Protein AF-A0A1A8JM51-F1 (afdb_monomer_lite)

Secondary structure (DSSP, 8-state):
----SS-EEEEEEETTTTEEEEEETTSEEEEEETTT--EEEEEE--SS-EEEEEE-TTSSEEEEEETTS-EEEEE--HHHHHHHHHHHHHHHHHHHHHHHHHHHTT-HHHHHHHHHHTT-HHHHHHHHHHHHTSTTHHHHHHHHHTTS-HHHHHHHHHHHHHHHHSTTTHHHHHHHHHHHHHHS-HHHHTT-SSHHHHHHHHHHHHHHHHHHHHHHHHHHHHHHHHHHHHHHHHHTTS---------------------------------------------------------------

Organism: Nothobranchius kuhntae (NCBI:txid321403)

Structure (mmCIF, N/CA/C/O backbone):
data_AF-A0A1A8JM51-F1
#
_entry.id   AF-A0A1A8JM51-F1
#
loop_
_atom_site.group_PDB
_atom_site.id
_atom_site.type_symbol
_atom_site.label_atom_id
_atom_site.label_alt_id
_atom_site.label_comp_id
_atom_site.label_asym_id
_atom_site.label_entity_id
_atom_site.label_seq_id
_atom_site.pdbx_PDB_ins_code
_atom_site.Cartn_x
_atom_site.Cartn_y
_atom_site.Cartn_z
_atom_site.occupancy
_atom_site.B_iso_or_equiv
_atom_site.auth_seq_id
_atom_site.auth_comp_id
_atom_site.auth_asym_id
_atom_site.auth_atom_id
_atom_site.pdbx_PDB_model_num
ATOM 1 N N . PHE A 1 1 ? 29.327 15.953 -19.245 1.00 68.31 1 PHE A N 1
ATOM 2 C CA . PHE A 1 1 ? 28.933 14.536 -19.185 1.00 68.31 1 PHE A CA 1
ATOM 3 C C . PHE A 1 1 ? 30.121 13.741 -18.687 1.00 68.31 1 PHE A C 1
ATOM 5 O O . PHE A 1 1 ? 31.117 13.659 -19.393 1.00 68.31 1 PHE A O 1
ATOM 12 N N . GLU A 1 2 ? 30.037 13.226 -17.467 1.00 77.19 2 GLU A N 1
ATOM 13 C CA . GLU A 1 2 ? 31.025 12.317 -16.882 1.00 77.19 2 GLU A CA 1
ATOM 14 C C . GLU A 1 2 ? 30.282 11.050 -16.461 1.00 77.19 2 GLU A C 1
ATOM 16 O O . GLU A 1 2 ? 29.131 11.131 -16.031 1.00 77.19 2 GLU A O 1
ATOM 21 N N . GLY A 1 3 ? 30.898 9.883 -16.649 1.00 80.38 3 GLY A N 1
ATOM 22 C CA . GLY A 1 3 ? 30.291 8.607 -16.267 1.00 80.38 3 GLY A CA 1
ATOM 23 C C . GLY A 1 3 ? 30.521 7.448 -17.231 1.00 80.38 3 GLY A C 1
ATOM 24 O O . GLY A 1 3 ? 30.003 6.374 -16.964 1.00 80.38 3 GLY A O 1
ATOM 25 N N . HIS A 1 4 ? 31.231 7.619 -18.348 1.00 83.38 4 HIS A N 1
ATOM 26 C CA . HIS A 1 4 ? 31.771 6.465 -19.085 1.00 83.38 4 HIS A CA 1
ATOM 27 C C . HIS A 1 4 ? 33.080 6.028 -18.428 1.00 83.38 4 HIS A C 1
ATOM 29 O O . HIS A 1 4 ? 33.898 6.891 -18.109 1.00 83.38 4 HIS A O 1
ATOM 35 N N . ASP A 1 5 ? 33.258 4.723 -18.227 1.00 83.81 5 ASP 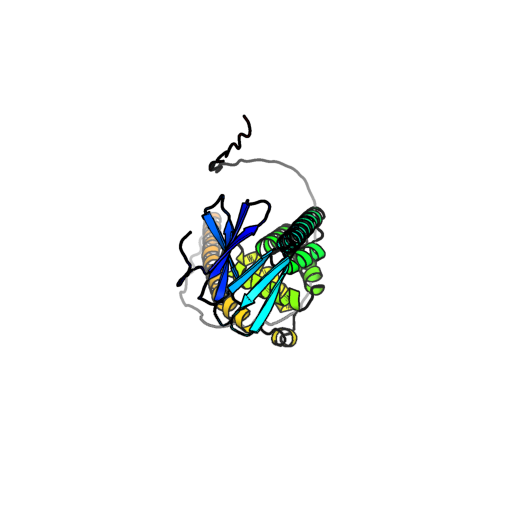A N 1
ATOM 36 C CA . ASP A 1 5 ? 34.440 4.169 -17.554 1.00 83.81 5 ASP A CA 1
ATOM 37 C C . ASP A 1 5 ? 35.620 4.018 -18.529 1.00 83.81 5 ASP A C 1
ATOM 39 O O . ASP A 1 5 ? 36.785 4.069 -18.129 1.00 83.81 5 ASP A O 1
ATOM 43 N N . ALA A 1 6 ? 35.336 3.932 -19.828 1.00 86.25 6 ALA A N 1
ATOM 44 C CA . ALA A 1 6 ? 36.320 3.939 -20.894 1.00 86.25 6 ALA A CA 1
ATOM 45 C C . ALA A 1 6 ? 35.924 4.854 -22.066 1.00 86.25 6 ALA A C 1
ATOM 47 O O . ALA A 1 6 ? 35.160 5.813 -21.950 1.00 86.25 6 ALA A O 1
ATOM 48 N N . SER A 1 7 ? 36.551 4.616 -23.220 1.00 89.06 7 SER A N 1
ATOM 49 C CA . SER A 1 7 ? 36.495 5.518 -24.367 1.00 89.06 7 SER A CA 1
ATOM 50 C C . SER A 1 7 ? 35.116 5.515 -25.015 1.00 89.06 7 SER A C 1
ATOM 52 O O . SER A 1 7 ? 34.588 4.468 -25.386 1.00 89.06 7 SER A O 1
ATOM 54 N N . VAL A 1 8 ? 34.562 6.706 -25.226 1.00 89.56 8 VAL A N 1
ATOM 55 C CA . VAL A 1 8 ? 33.352 6.883 -26.031 1.00 89.56 8 VAL A CA 1
ATOM 56 C C . VAL A 1 8 ? 33.729 6.749 -27.502 1.00 89.56 8 VAL A C 1
ATOM 58 O O . VAL A 1 8 ? 34.566 7.495 -28.007 1.00 89.56 8 VAL A O 1
ATOM 61 N N . LEU A 1 9 ? 33.126 5.781 -28.188 1.00 88.62 9 LEU A N 1
ATOM 62 C CA . LEU A 1 9 ? 33.446 5.451 -29.577 1.00 88.62 9 LEU A CA 1
ATOM 63 C C . LEU A 1 9 ? 32.561 6.219 -30.560 1.00 88.62 9 LEU A C 1
ATOM 65 O O . LEU A 1 9 ? 33.023 6.614 -31.632 1.00 88.62 9 LEU A O 1
ATOM 69 N N . LYS A 1 10 ? 31.287 6.438 -30.212 1.00 88.56 10 LYS A N 1
ATOM 70 C CA . LYS A 1 10 ? 30.328 7.104 -31.097 1.00 88.56 10 LYS A CA 1
ATOM 71 C C . LYS A 1 10 ? 29.273 7.884 -30.322 1.00 88.56 10 LYS A C 1
ATOM 73 O O . LYS A 1 10 ? 28.891 7.515 -29.214 1.00 88.56 10 LYS A O 1
ATOM 78 N N . VAL A 1 11 ? 28.796 8.968 -30.931 1.00 89.75 11 VAL A N 1
ATOM 79 C CA . VAL A 1 11 ? 27.754 9.845 -30.382 1.00 89.75 11 VAL A CA 1
ATOM 80 C C . VAL A 1 11 ? 26.756 10.191 -31.480 1.00 89.75 11 VAL A C 1
ATOM 82 O O . VAL A 1 11 ? 27.159 10.462 -32.612 1.00 89.75 11 VAL A O 1
ATOM 85 N N . ILE A 1 12 ? 25.466 10.182 -31.152 1.00 89.75 12 ILE A N 1
ATOM 86 C CA . ILE A 1 12 ? 24.374 10.597 -32.039 1.00 89.75 12 ILE A CA 1
ATOM 87 C C . ILE A 1 12 ? 23.416 11.519 -31.290 1.00 89.75 12 ILE A C 1
ATOM 89 O O . ILE A 1 12 ? 23.160 11.343 -30.100 1.00 89.75 12 ILE A O 1
ATOM 93 N N . PHE A 1 13 ? 22.888 12.505 -32.010 1.00 86.25 13 PHE A N 1
ATOM 94 C CA . PHE A 1 13 ? 21.819 13.375 -31.536 1.00 86.25 13 PHE A CA 1
ATOM 95 C C . PHE A 1 13 ? 20.460 12.737 -31.813 1.00 86.25 13 PHE A C 1
ATOM 97 O O . PHE A 1 13 ? 20.214 12.291 -32.931 1.00 86.25 13 PHE A O 1
ATOM 104 N N . VAL A 1 14 ? 19.592 12.742 -30.805 1.00 83.25 14 VAL A N 1
ATOM 105 C CA . VAL A 1 14 ? 18.230 12.192 -30.843 1.00 83.25 14 VAL A CA 1
ATOM 106 C C . VAL A 1 14 ? 17.243 13.285 -30.417 1.00 83.25 14 VAL A C 1
ATOM 108 O O . VAL A 1 14 ? 17.615 14.264 -29.754 1.00 83.25 14 VAL A O 1
ATOM 111 N N . SER A 1 15 ? 15.980 13.163 -30.826 1.00 75.94 15 SER A N 1
ATOM 112 C CA . SER A 1 15 ? 14.886 14.073 -30.483 1.00 75.94 15 SER A CA 1
ATOM 113 C C . SER A 1 15 ? 15.178 15.506 -30.936 1.00 75.94 15 SER A C 1
ATOM 115 O O . SER A 1 15 ? 15.160 16.454 -30.142 1.00 75.94 15 SER A O 1
ATOM 117 N N . ARG A 1 16 ? 15.505 15.667 -32.228 1.00 78.12 16 ARG A N 1
ATOM 118 C CA . ARG A 1 16 ? 15.867 16.966 -32.842 1.00 78.12 16 ARG A CA 1
ATOM 119 C C . ARG A 1 16 ? 17.002 17.698 -32.106 1.00 78.12 16 ARG A C 1
ATOM 121 O O . ARG A 1 16 ? 17.049 18.926 -32.091 1.00 78.12 16 ARG A O 1
ATOM 128 N N . GLY A 1 17 ? 17.911 16.941 -31.491 1.00 75.44 17 GLY A N 1
ATOM 129 C CA . GLY A 1 17 ? 19.067 17.477 -30.777 1.00 75.44 17 GLY A CA 1
ATOM 130 C C . GLY A 1 17 ? 18.802 17.875 -29.328 1.00 75.44 17 GLY A C 1
ATOM 131 O O . GLY A 1 17 ? 19.616 18.593 -28.765 1.00 75.44 17 GLY A O 1
ATOM 132 N N . SER A 1 18 ? 17.702 17.434 -28.707 1.00 83.81 18 SER A N 1
ATOM 133 C CA . SER A 1 18 ? 17.482 17.634 -27.264 1.00 83.81 18 SER A CA 1
ATOM 134 C C . SER A 1 18 ? 18.145 16.555 -26.400 1.00 83.81 18 SER A C 1
ATOM 136 O O . SER A 1 18 ? 18.399 16.788 -25.213 1.00 83.81 18 SER A O 1
ATOM 138 N N . GLN A 1 19 ? 18.411 15.382 -26.976 1.00 88.12 19 GLN A N 1
ATOM 139 C CA . GLN A 1 19 ? 19.022 14.243 -26.298 1.00 88.12 19 GLN A CA 1
ATOM 140 C C . GLN A 1 19 ? 20.263 13.759 -27.058 1.00 88.12 19 GLN A C 1
ATOM 142 O O . GLN A 1 19 ? 20.389 13.938 -28.273 1.00 88.12 19 GLN A O 1
ATOM 147 N N . LEU A 1 20 ? 21.191 13.147 -26.328 1.00 89.25 20 LEU A N 1
ATOM 148 C CA . LEU A 1 20 ? 22.430 12.576 -26.844 1.00 89.25 20 LEU A CA 1
ATOM 149 C C . LEU A 1 20 ? 22.495 11.101 -26.494 1.00 89.25 20 LEU A C 1
ATOM 151 O O . LEU A 1 20 ? 22.396 10.733 -25.328 1.00 89.25 20 LEU A O 1
ATOM 155 N N . LEU A 1 21 ? 22.755 10.267 -27.490 1.00 89.25 21 LEU A N 1
ATOM 156 C CA . LEU A 1 21 ? 23.069 8.868 -27.276 1.00 89.25 21 LEU A CA 1
ATOM 157 C C . LEU A 1 21 ? 24.558 8.642 -27.510 1.00 89.25 21 LEU A C 1
ATOM 159 O O . LEU A 1 21 ? 25.116 9.052 -28.527 1.00 89.25 21 LEU A O 1
ATOM 163 N N . THR A 1 22 ? 25.206 7.993 -26.554 1.00 90.25 22 THR A N 1
ATOM 164 C CA . THR A 1 22 ? 26.655 7.770 -26.546 1.00 90.25 22 THR A CA 1
ATOM 165 C C . THR A 1 22 ? 26.938 6.282 -26.406 1.00 90.25 22 THR A C 1
ATOM 167 O O . THR A 1 22 ? 26.336 5.634 -25.552 1.00 90.25 22 THR A O 1
ATOM 170 N N . SER A 1 23 ? 27.838 5.736 -27.224 1.00 91.25 23 SER A N 1
ATOM 171 C CA . SER A 1 23 ? 28.315 4.357 -27.092 1.00 91.25 23 SER A CA 1
ATOM 172 C C . SER A 1 23 ? 29.736 4.322 -26.543 1.00 91.25 23 SER A C 1
ATOM 174 O O . SER A 1 23 ? 30.632 4.996 -27.061 1.00 91.25 23 SER A O 1
ATOM 176 N N . GLY A 1 24 ? 29.935 3.539 -25.488 1.00 89.62 24 GLY A N 1
ATOM 177 C CA . GLY A 1 24 ? 31.233 3.320 -24.863 1.00 89.62 24 GLY A CA 1
ATOM 178 C C . GLY A 1 24 ? 31.922 2.054 -25.364 1.00 89.62 24 GLY A C 1
ATOM 179 O O . GLY A 1 24 ? 31.295 1.119 -25.868 1.00 89.62 24 GLY A O 1
ATOM 180 N N . SER A 1 25 ? 33.237 1.994 -25.167 1.00 88.56 25 SER A N 1
ATOM 181 C CA . SER A 1 25 ? 33.994 0.745 -25.256 1.00 88.56 25 SER A CA 1
ATOM 182 C C . SER A 1 25 ? 33.698 -0.219 -24.098 1.00 88.56 25 SER A C 1
ATOM 184 O O . SER A 1 25 ? 34.141 -1.359 -24.147 1.00 88.56 25 SER A O 1
ATOM 186 N N . ASP A 1 26 ? 32.942 0.222 -23.092 1.00 85.56 26 ASP A N 1
ATOM 187 C CA . ASP A 1 26 ? 32.506 -0.581 -21.938 1.00 85.56 26 ASP A CA 1
ATOM 188 C C . ASP A 1 26 ? 31.297 -1.481 -22.236 1.00 85.56 26 ASP A C 1
ATOM 190 O O . ASP A 1 26 ? 30.757 -2.093 -21.326 1.00 85.56 26 ASP A O 1
ATOM 194 N N . GLY A 1 27 ? 30.799 -1.501 -23.478 1.00 85.56 27 GLY A N 1
ATOM 195 C CA . GLY A 1 27 ? 29.541 -2.178 -23.836 1.00 85.56 27 GLY A CA 1
ATOM 196 C C . GLY A 1 27 ? 28.282 -1.364 -23.512 1.00 85.56 27 GLY A C 1
ATOM 197 O O . GLY A 1 27 ? 27.194 -1.658 -24.002 1.00 85.56 27 GLY A O 1
ATOM 198 N N . LEU A 1 28 ? 28.431 -0.274 -22.758 1.00 90.19 28 LEU A N 1
ATOM 199 C CA . LEU A 1 28 ? 27.321 0.570 -22.333 1.00 90.19 28 LEU A CA 1
ATOM 200 C C . LEU A 1 28 ? 26.921 1.591 -23.399 1.00 90.19 28 LEU A C 1
ATOM 202 O O . LEU A 1 28 ? 27.755 2.286 -23.994 1.00 90.19 28 LEU A O 1
ATOM 206 N N . VAL A 1 29 ? 25.612 1.750 -23.570 1.00 90.62 29 VAL A N 1
ATOM 207 C CA . VAL A 1 29 ? 25.017 2.828 -24.361 1.00 90.62 29 VAL A CA 1
ATOM 208 C C . VAL A 1 29 ? 24.248 3.746 -23.417 1.00 90.62 29 VAL A C 1
ATOM 210 O O . VAL A 1 29 ? 23.324 3.315 -22.740 1.00 90.62 29 VAL A O 1
ATOM 213 N N . LYS A 1 30 ? 24.631 5.021 -23.335 1.00 90.44 30 LYS A N 1
ATOM 214 C CA . LYS A 1 30 ? 24.033 5.984 -22.394 1.00 90.44 30 LYS A CA 1
ATOM 215 C C . LYS A 1 30 ? 23.260 7.066 -23.122 1.00 90.44 30 LYS A C 1
ATOM 217 O O . LYS A 1 30 ? 23.793 7.659 -24.067 1.00 90.44 30 LYS A O 1
ATOM 222 N N . LEU A 1 31 ? 22.038 7.316 -22.655 1.00 90.31 31 LEU A N 1
ATOM 223 C CA . LEU A 1 31 ? 21.158 8.390 -23.099 1.00 90.31 31 LEU A CA 1
ATOM 224 C C . LEU A 1 31 ? 21.272 9.576 -22.139 1.00 90.31 31 LEU A C 1
ATOM 226 O O . LEU A 1 31 ? 21.071 9.432 -20.934 1.00 90.31 31 LEU A O 1
ATOM 230 N N . TRP A 1 32 ? 21.553 10.750 -22.687 1.00 90.00 32 TRP A N 1
ATOM 231 C CA . TRP A 1 32 ? 21.739 11.990 -21.948 1.00 90.00 32 TRP A CA 1
ATOM 232 C C . TRP A 1 32 ? 20.752 13.051 -22.412 1.00 90.00 32 TRP A C 1
ATOM 234 O O . TRP A 1 32 ? 20.470 13.167 -23.605 1.00 90.00 32 TRP A O 1
ATOM 244 N N . THR A 1 33 ? 20.310 13.894 -21.486 1.00 89.69 33 THR A N 1
ATOM 245 C CA . THR A 1 33 ? 19.528 15.090 -21.811 1.00 89.69 33 THR A CA 1
ATOM 246 C C . THR A 1 33 ? 20.437 16.310 -21.799 1.00 89.69 33 THR A C 1
ATOM 248 O O . THR A 1 33 ? 21.105 16.584 -20.805 1.00 89.69 33 THR A O 1
ATOM 251 N N . ILE A 1 34 ? 20.456 17.083 -22.891 1.00 87.62 34 ILE A N 1
ATOM 252 C CA . ILE A 1 34 ? 21.358 18.244 -23.020 1.00 87.62 34 ILE A CA 1
ATOM 253 C C . ILE A 1 34 ? 20.964 19.372 -22.062 1.00 87.62 34 ILE A C 1
ATOM 255 O O . ILE A 1 34 ? 21.820 20.073 -21.538 1.00 87.62 34 ILE A O 1
ATOM 259 N N . LYS A 1 35 ? 19.662 19.550 -21.815 1.00 87.00 35 LYS A N 1
ATOM 260 C CA . LYS A 1 35 ? 19.164 20.631 -20.953 1.00 87.00 35 LYS A CA 1
ATOM 261 C C . LYS A 1 35 ? 19.537 20.437 -19.483 1.00 87.00 35 LYS A C 1
ATOM 263 O O . LYS A 1 35 ? 19.904 21.403 -18.828 1.00 87.00 35 LYS A O 1
ATOM 268 N N . THR A 1 36 ? 19.431 19.209 -18.979 1.00 84.75 36 THR A N 1
ATOM 269 C CA . THR A 1 36 ? 19.715 18.880 -17.574 1.00 84.75 36 THR A CA 1
ATOM 270 C C . THR A 1 36 ? 21.156 18.422 -17.362 1.00 84.75 36 THR A C 1
ATOM 272 O O . THR A 1 36 ? 21.618 18.387 -16.232 1.00 84.75 36 THR A O 1
ATOM 275 N N . ASN A 1 37 ? 21.893 18.114 -18.438 1.00 85.06 37 ASN A N 1
ATOM 276 C CA . ASN A 1 37 ? 23.229 17.508 -18.403 1.00 85.06 37 ASN A CA 1
ATOM 277 C C . ASN A 1 37 ? 23.297 16.172 -17.634 1.00 85.06 37 ASN A C 1
ATOM 279 O O . ASN A 1 37 ? 24.381 15.732 -17.247 1.00 85.06 37 ASN A O 1
ATOM 283 N N . GLU A 1 38 ? 22.159 15.502 -17.457 1.00 87.19 38 GLU A N 1
ATOM 284 C CA . GLU A 1 38 ? 22.029 14.259 -16.694 1.00 87.19 38 GLU A CA 1
ATOM 285 C C . GLU A 1 38 ? 21.934 13.029 -17.604 1.00 87.19 38 GLU A C 1
ATOM 287 O O . GLU A 1 38 ? 21.464 13.097 -18.747 1.00 87.19 38 GLU A O 1
ATOM 292 N N . CYS A 1 39 ? 22.394 11.889 -17.081 1.00 86.38 39 CYS A N 1
ATOM 293 C CA . CYS A 1 39 ? 22.216 10.579 -17.702 1.00 86.38 39 CYS A CA 1
ATOM 294 C C . CYS A 1 39 ? 20.805 10.078 -17.385 1.00 86.38 39 CYS A C 1
ATOM 296 O O . CYS A 1 39 ? 20.506 9.794 -16.229 1.00 86.38 39 CYS A O 1
ATOM 298 N N . VAL A 1 40 ? 19.950 9.959 -18.401 1.00 86.44 40 VAL A N 1
ATOM 299 C CA . VAL A 1 40 ? 18.557 9.519 -18.238 1.00 86.44 40 VAL A CA 1
ATOM 300 C C . VAL A 1 40 ? 18.490 8.003 -18.095 1.00 86.44 40 VAL A C 1
ATOM 302 O O . VAL A 1 40 ? 17.848 7.487 -17.186 1.00 86.44 40 VAL A O 1
ATOM 305 N N . LYS A 1 41 ? 19.169 7.272 -18.986 1.00 86.94 41 LYS A N 1
ATOM 306 C CA . LYS A 1 41 ? 19.210 5.805 -18.967 1.00 86.94 41 LYS A CA 1
ATOM 307 C C . LYS A 1 41 ? 20.573 5.291 -19.405 1.00 86.94 41 LYS A C 1
ATOM 309 O O . LYS A 1 41 ? 21.176 5.801 -20.349 1.00 86.94 41 LYS A O 1
ATOM 314 N N . THR A 1 42 ? 21.016 4.228 -18.741 1.00 90.38 42 THR A N 1
ATOM 315 C CA . THR A 1 42 ? 22.138 3.395 -19.179 1.00 90.38 42 THR A CA 1
ATOM 316 C C . THR A 1 42 ? 21.566 2.091 -19.716 1.00 90.38 42 THR A C 1
ATOM 318 O O . THR A 1 42 ? 20.847 1.392 -19.009 1.00 90.38 42 THR A O 1
ATOM 321 N N . LEU A 1 43 ? 21.846 1.802 -20.979 1.00 88.94 43 LEU A N 1
ATOM 322 C CA . LEU A 1 43 ? 21.450 0.588 -21.673 1.00 88.94 43 LEU A CA 1
ATOM 323 C C . LEU A 1 43 ? 22.644 -0.366 -21.652 1.00 88.94 43 LEU A C 1
ATOM 325 O O . LEU A 1 43 ? 23.655 -0.122 -22.315 1.00 88.94 43 LEU A O 1
ATOM 329 N N . ASP A 1 44 ? 22.512 -1.424 -20.861 1.00 89.25 44 ASP A N 1
ATOM 330 C CA . ASP A 1 44 ? 23.490 -2.498 -20.729 1.00 89.25 44 ASP A CA 1
ATOM 331 C C . ASP A 1 44 ? 22.928 -3.762 -21.384 1.00 89.25 44 ASP A C 1
ATOM 333 O O . ASP A 1 44 ? 22.081 -4.453 -20.819 1.00 89.25 44 ASP A O 1
ATOM 337 N N . ALA A 1 45 ? 23.314 -4.001 -22.633 1.00 84.00 45 ALA A N 1
ATOM 338 C CA . ALA A 1 45 ? 22.890 -5.196 -23.363 1.00 84.00 45 ALA A CA 1
ATOM 339 C C . ALA A 1 45 ? 23.976 -5.788 -24.268 1.00 84.00 45 ALA A C 1
ATOM 341 O O . ALA A 1 45 ? 23.793 -6.888 -24.787 1.00 84.00 45 ALA A O 1
ATOM 342 N N . HIS A 1 46 ? 25.095 -5.084 -24.455 1.00 86.25 46 HIS A N 1
ATOM 343 C CA . HIS A 1 46 ? 26.231 -5.558 -25.243 1.00 86.25 46 HIS A CA 1
ATOM 344 C C . HIS A 1 46 ? 27.331 -6.054 -24.315 1.00 86.25 46 HIS A C 1
ATOM 346 O O . HIS A 1 46 ? 27.597 -5.445 -23.285 1.00 86.25 46 HIS A O 1
ATOM 352 N N . GLN A 1 47 ? 27.979 -7.156 -24.689 1.00 85.12 47 GLN A N 1
ATOM 353 C CA . GLN A 1 47 ? 29.024 -7.781 -23.865 1.00 85.12 47 GLN A CA 1
ATOM 354 C C . GLN A 1 47 ? 30.430 -7.256 -24.182 1.00 85.12 47 GLN A C 1
ATOM 356 O O . GLN A 1 47 ? 31.359 -7.474 -23.408 1.00 85.12 47 GLN A O 1
ATOM 361 N N . ASP A 1 48 ? 30.594 -6.586 -25.323 1.00 86.62 48 ASP A N 1
ATOM 362 C CA . ASP A 1 48 ? 31.864 -6.027 -25.788 1.00 86.62 48 ASP A CA 1
ATOM 363 C C . ASP A 1 48 ? 31.649 -4.619 -26.384 1.00 86.62 48 ASP A C 1
ATOM 365 O O . ASP A 1 48 ? 30.561 -4.043 -26.344 1.00 86.62 48 ASP A O 1
ATOM 369 N N . LYS A 1 49 ? 32.715 -4.033 -26.926 1.00 88.50 49 LYS A N 1
ATOM 370 C CA . LYS A 1 49 ? 32.785 -2.670 -27.458 1.00 88.50 49 LYS A CA 1
ATOM 371 C C . LYS A 1 49 ? 31.710 -2.392 -28.505 1.00 88.50 49 LYS A C 1
ATOM 373 O O . LYS A 1 49 ? 31.651 -3.045 -29.550 1.00 88.50 49 LYS A O 1
ATOM 378 N N . VAL A 1 50 ? 30.950 -1.320 -28.286 1.00 90.25 50 VAL A N 1
ATOM 379 C CA . VAL A 1 50 ? 29.919 -0.852 -29.219 1.00 90.25 50 VAL A CA 1
ATOM 380 C C . VAL A 1 50 ? 30.521 0.133 -30.225 1.00 90.25 50 VAL A C 1
ATOM 382 O O . VAL A 1 50 ? 30.743 1.310 -29.929 1.00 90.25 50 VAL A O 1
ATOM 385 N N . TRP A 1 51 ? 30.761 -0.345 -31.445 1.00 87.56 51 TRP A N 1
ATOM 386 C CA . TRP A 1 51 ? 31.339 0.437 -32.548 1.00 87.56 51 TRP A CA 1
ATOM 387 C C . TRP A 1 51 ? 30.284 1.192 -33.354 1.00 87.56 51 TRP A C 1
ATOM 389 O O . TRP A 1 51 ? 30.505 2.302 -33.848 1.00 87.56 51 TRP A O 1
ATOM 399 N N . GLY A 1 52 ? 29.135 0.548 -33.540 1.00 85.94 52 GLY A N 1
ATOM 400 C CA . GLY A 1 52 ? 28.039 1.038 -34.351 1.00 85.94 52 GLY A CA 1
ATOM 401 C C . GLY A 1 52 ? 26.947 1.614 -33.473 1.00 85.94 52 GLY A C 1
ATOM 402 O O . GLY A 1 52 ? 26.406 0.928 -32.619 1.00 85.94 52 GLY A O 1
ATOM 403 N N . LEU A 1 53 ? 26.582 2.859 -33.733 1.00 89.19 53 LEU A N 1
ATOM 404 C CA . LEU A 1 53 ? 25.368 3.479 -33.230 1.00 89.19 53 LEU A CA 1
ATOM 405 C C . LEU A 1 53 ? 24.763 4.229 -34.412 1.00 89.19 53 LEU A C 1
ATOM 407 O O . LEU A 1 53 ? 25.490 4.949 -35.109 1.00 89.19 53 LEU A O 1
ATOM 411 N N . HIS A 1 54 ? 23.490 3.988 -34.707 1.00 88.31 54 HIS A N 1
ATOM 412 C CA . HIS A 1 54 ? 22.759 4.661 -35.776 1.00 88.31 54 HIS A CA 1
ATOM 413 C C . HIS A 1 54 ? 21.282 4.798 -35.405 1.00 88.31 54 HIS A C 1
ATOM 415 O O . HIS A 1 54 ? 20.656 3.817 -35.021 1.00 88.31 54 HIS A O 1
ATOM 421 N N . GLY A 1 55 ? 20.732 6.005 -35.517 1.00 84.00 55 GLY A N 1
ATOM 422 C CA . GLY A 1 55 ? 19.308 6.271 -35.314 1.00 84.00 55 GLY A CA 1
ATOM 423 C C . GLY A 1 55 ? 18.558 6.346 -36.641 1.00 84.00 55 GLY A C 1
ATOM 424 O O . GLY A 1 55 ? 19.112 6.781 -37.652 1.00 84.00 55 GLY A O 1
ATOM 425 N N . SER A 1 56 ? 17.292 5.939 -36.637 1.00 83.06 56 SER A N 1
ATOM 426 C CA . SER A 1 56 ? 16.344 6.264 -37.705 1.00 83.06 56 SER A CA 1
ATOM 427 C C . SER A 1 56 ? 16.143 7.781 -37.789 1.00 83.06 56 SER A C 1
ATOM 429 O O . SER A 1 56 ? 16.151 8.461 -36.773 1.00 83.06 56 SER A O 1
ATOM 431 N N . HIS A 1 57 ? 15.873 8.332 -38.977 1.00 73.88 57 HIS A N 1
ATOM 432 C CA . HIS A 1 57 ? 15.591 9.771 -39.142 1.00 73.88 57 HIS A CA 1
ATOM 433 C C . HIS A 1 57 ? 14.332 10.228 -38.368 1.00 73.88 57 HIS A C 1
ATOM 435 O O . HIS A 1 57 ? 14.131 11.418 -38.125 1.00 73.88 57 HIS A O 1
ATOM 441 N N . LYS A 1 58 ? 13.450 9.290 -38.006 1.00 73.81 58 LYS A N 1
ATOM 442 C CA . LYS A 1 58 ? 12.279 9.559 -37.161 1.00 73.81 58 LYS A CA 1
ATOM 443 C C . LYS A 1 58 ? 12.551 9.361 -35.666 1.00 73.81 58 LYS A C 1
ATOM 445 O O . LYS A 1 58 ? 11.612 9.499 -34.899 1.00 73.81 58 LYS A O 1
ATOM 450 N N . ASP A 1 59 ? 13.775 9.002 -35.277 1.00 71.75 59 ASP A N 1
ATOM 451 C CA . ASP A 1 59 ? 14.199 8.660 -33.909 1.00 71.75 59 ASP A CA 1
ATOM 452 C C . ASP A 1 59 ? 13.454 7.479 -33.242 1.00 71.75 59 ASP A C 1
ATOM 454 O O . ASP A 1 59 ? 13.851 7.034 -32.178 1.00 71.75 59 ASP A O 1
ATOM 458 N N . ASP A 1 60 ? 12.468 6.888 -33.920 1.00 76.25 60 ASP A N 1
ATOM 459 C CA . ASP A 1 60 ? 11.649 5.751 -33.463 1.00 76.25 60 ASP A CA 1
ATOM 460 C C . ASP A 1 60 ? 12.452 4.472 -33.159 1.00 76.25 60 ASP A C 1
ATOM 462 O O . ASP A 1 60 ? 12.097 3.676 -32.293 1.00 76.25 60 ASP A O 1
ATOM 466 N N . LYS A 1 61 ? 13.562 4.263 -33.881 1.00 85.56 61 LYS A N 1
ATOM 467 C CA . LYS A 1 61 ? 14.423 3.087 -33.712 1.00 85.56 61 LYS A CA 1
ATOM 468 C C . LYS A 1 61 ? 15.886 3.460 -33.706 1.00 85.56 61 LYS A C 1
ATOM 470 O O . LYS A 1 61 ? 16.346 4.223 -34.563 1.00 85.56 61 LYS A O 1
ATOM 475 N N . ILE A 1 62 ? 16.629 2.846 -32.799 1.00 88.31 62 ILE A N 1
ATOM 476 C CA . ILE A 1 62 ? 18.069 3.015 -32.667 1.00 88.31 62 ILE A CA 1
ATOM 477 C C . ILE A 1 62 ? 18.725 1.654 -32.811 1.00 88.31 62 ILE A C 1
ATOM 479 O O . ILE A 1 62 ? 18.350 0.694 -32.154 1.00 88.31 62 ILE A O 1
ATOM 483 N N . VAL A 1 63 ? 19.726 1.565 -33.670 1.00 89.19 63 VAL A N 1
ATOM 484 C CA . VAL A 1 63 ? 20.473 0.339 -33.914 1.00 89.19 63 VAL A CA 1
ATOM 485 C C . VAL A 1 63 ? 21.864 0.491 -33.330 1.00 89.19 63 VAL A C 1
ATOM 487 O O . VAL A 1 63 ? 22.584 1.443 -33.649 1.00 89.19 63 VAL A O 1
ATOM 490 N N . THR A 1 64 ? 22.254 -0.463 -32.492 1.00 90.19 64 THR A N 1
ATOM 491 C CA . THR A 1 64 ? 23.605 -0.548 -31.948 1.00 90.19 64 THR A CA 1
ATOM 492 C C . THR A 1 64 ? 24.265 -1.856 -32.357 1.00 90.19 64 THR A C 1
ATOM 494 O O . THR A 1 64 ? 23.651 -2.917 -32.309 1.00 90.19 64 THR A O 1
ATOM 497 N N . GLY A 1 65 ? 25.509 -1.763 -32.828 1.00 90.81 65 GLY A N 1
ATOM 498 C CA . GLY A 1 65 ? 26.310 -2.889 -33.301 1.00 90.81 65 GLY A CA 1
ATOM 499 C C . GLY A 1 65 ? 27.595 -3.006 -32.492 1.00 90.81 65 GLY A C 1
ATOM 500 O O . GLY A 1 65 ? 28.353 -2.033 -32.385 1.00 90.81 65 GLY A O 1
ATOM 501 N N . SER A 1 66 ? 27.826 -4.190 -31.937 1.00 90.19 66 SER A N 1
ATOM 502 C CA . SER A 1 66 ? 28.934 -4.491 -31.031 1.00 90.19 66 SER A CA 1
ATOM 503 C C . SER A 1 66 ? 29.930 -5.481 -31.647 1.00 90.19 66 SER A C 1
ATOM 505 O O . SER A 1 66 ? 29.666 -6.114 -32.673 1.00 90.19 66 SER A O 1
ATOM 507 N N . ALA A 1 67 ? 31.120 -5.570 -31.050 1.00 89.38 67 ALA A N 1
ATOM 508 C CA . ALA A 1 67 ? 32.138 -6.567 -31.389 1.00 89.38 67 ALA A CA 1
ATOM 509 C C . ALA A 1 67 ? 31.721 -8.006 -31.036 1.00 89.38 67 ALA A C 1
ATOM 511 O O . ALA A 1 67 ? 32.266 -8.953 -31.603 1.00 89.38 67 ALA A O 1
ATOM 512 N N . ASP A 1 68 ? 30.712 -8.174 -30.178 1.00 87.44 68 ASP A N 1
ATOM 513 C CA . ASP A 1 68 ? 30.106 -9.465 -29.820 1.00 87.44 68 ASP A CA 1
ATOM 514 C C . ASP A 1 68 ? 29.271 -10.102 -30.954 1.00 87.44 68 ASP A C 1
ATOM 516 O O . ASP A 1 68 ? 28.629 -11.132 -30.758 1.00 87.44 68 ASP A O 1
ATOM 520 N N . SER A 1 69 ? 29.324 -9.525 -32.161 1.00 88.00 69 SER A N 1
ATOM 521 C CA . SER A 1 69 ? 28.573 -9.930 -33.358 1.00 88.00 69 SER A CA 1
ATOM 522 C C . SER A 1 69 ? 27.058 -9.727 -33.266 1.00 88.00 69 SER A C 1
ATOM 524 O O . SER A 1 69 ? 26.350 -10.076 -34.215 1.00 88.00 69 SER A O 1
ATOM 526 N N . ASN A 1 70 ? 26.552 -9.120 -32.188 1.00 89.38 70 ASN A N 1
ATOM 527 C CA . ASN A 1 70 ? 25.139 -8.817 -32.034 1.00 89.38 70 ASN A CA 1
ATOM 528 C C . ASN A 1 70 ? 24.814 -7.398 -32.504 1.00 89.38 70 ASN A C 1
ATOM 530 O O . ASN A 1 70 ? 25.568 -6.433 -32.339 1.00 89.38 70 ASN A O 1
ATOM 534 N N . ILE A 1 71 ? 23.626 -7.280 -33.090 1.00 90.56 71 ILE A N 1
ATOM 535 C CA . ILE A 1 71 ? 23.015 -6.008 -33.452 1.00 90.56 71 ILE A CA 1
ATOM 536 C C . ILE A 1 71 ? 21.714 -5.913 -32.667 1.00 90.56 71 ILE A C 1
ATOM 538 O O . ILE A 1 71 ? 20.834 -6.758 -32.826 1.00 90.56 71 ILE A O 1
ATOM 542 N N . ILE A 1 72 ? 21.598 -4.889 -31.827 1.00 90.06 72 ILE A N 1
ATOM 543 C CA . ILE A 1 72 ? 20.416 -4.655 -30.998 1.00 90.06 72 ILE A CA 1
ATOM 544 C C . ILE A 1 72 ? 19.659 -3.466 -31.570 1.00 90.06 72 ILE A C 1
ATOM 546 O O . ILE A 1 72 ? 20.239 -2.412 -31.845 1.00 90.06 72 ILE A O 1
ATOM 550 N N . VAL A 1 73 ? 18.357 -3.655 -31.761 1.00 89.94 73 VAL A N 1
ATOM 551 C CA . VAL A 1 73 ? 17.429 -2.595 -32.147 1.00 89.94 73 VAL A CA 1
ATOM 552 C C . VAL A 1 73 ? 16.663 -2.175 -30.903 1.00 89.94 73 VAL A C 1
ATOM 554 O O . VAL A 1 73 ? 16.028 -2.998 -30.253 1.00 89.94 73 VAL A O 1
ATOM 557 N N . TRP A 1 74 ? 16.741 -0.893 -30.589 1.00 87.94 74 TRP A N 1
ATOM 558 C CA . TRP A 1 74 ? 16.028 -0.236 -29.508 1.00 87.94 74 TRP A CA 1
ATOM 559 C C . TRP A 1 74 ? 14.857 0.528 -30.099 1.00 87.94 74 TRP A C 1
ATOM 561 O O . TRP A 1 74 ? 15.016 1.195 -31.123 1.00 87.94 74 TRP A O 1
ATOM 571 N N . GLU A 1 75 ? 13.710 0.436 -29.447 1.00 86.25 75 GLU A N 1
ATOM 572 C CA . GLU A 1 75 ? 12.512 1.205 -29.772 1.00 86.25 75 GLU A CA 1
ATOM 573 C C . GLU A 1 75 ? 12.256 2.193 -28.634 1.00 86.25 75 GLU A C 1
ATOM 575 O O . GLU A 1 75 ? 12.533 1.886 -27.469 1.00 86.25 75 GLU A O 1
ATOM 580 N N . ASP A 1 76 ? 11.785 3.390 -28.972 1.00 83.12 76 ASP A N 1
ATOM 581 C CA . ASP A 1 76 ? 11.412 4.377 -27.964 1.00 83.12 76 ASP A CA 1
ATOM 582 C C . ASP A 1 76 ? 10.055 4.004 -27.353 1.00 83.12 76 ASP A C 1
ATOM 584 O O . ASP A 1 76 ? 9.024 4.024 -28.022 1.00 83.12 76 ASP A O 1
ATOM 588 N N . VAL A 1 77 ? 10.066 3.622 -26.076 1.00 84.56 77 VAL A N 1
ATOM 589 C CA . VAL A 1 77 ? 8.866 3.238 -25.313 1.00 84.56 77 VAL A CA 1
ATOM 590 C C . VAL A 1 77 ? 8.429 4.312 -24.318 1.00 84.56 77 VAL A C 1
ATOM 592 O O . VAL A 1 77 ? 7.477 4.097 -23.574 1.00 84.56 77 VAL A O 1
ATOM 595 N N . THR A 1 78 ? 9.074 5.483 -24.311 1.00 83.69 78 THR A N 1
ATOM 596 C CA . THR A 1 78 ? 8.813 6.531 -23.310 1.00 83.69 78 THR A CA 1
ATOM 597 C C . THR A 1 78 ? 7.368 7.032 -23.327 1.00 83.69 78 THR A C 1
ATOM 599 O O . THR A 1 78 ? 6.768 7.201 -22.269 1.00 83.69 78 THR A O 1
ATOM 602 N N . GLU A 1 79 ? 6.773 7.220 -24.509 1.00 85.69 79 GLU A N 1
ATOM 603 C CA . GLU A 1 79 ? 5.372 7.650 -24.636 1.00 85.69 79 GLU A CA 1
ATOM 604 C C . GLU A 1 79 ? 4.389 6.587 -24.128 1.00 85.69 79 GLU A C 1
ATOM 606 O O . GLU A 1 79 ? 3.378 6.921 -23.511 1.00 85.69 79 GLU A O 1
ATOM 611 N N . VAL A 1 80 ? 4.693 5.307 -24.359 1.00 89.50 80 VAL A N 1
ATOM 612 C CA . VAL A 1 80 ? 3.852 4.188 -23.914 1.00 89.50 80 VAL A CA 1
ATOM 613 C C . VAL A 1 80 ? 3.928 4.042 -22.397 1.00 89.50 80 VAL A C 1
ATOM 615 O O . VAL A 1 80 ? 2.889 3.961 -21.749 1.00 89.50 80 VAL A O 1
ATOM 618 N N . GLU A 1 81 ? 5.133 4.081 -21.823 1.00 88.69 81 GLU A N 1
ATOM 619 C CA . GLU A 1 81 ? 5.346 4.042 -20.370 1.00 88.69 81 GLU A CA 1
ATOM 620 C C . GLU A 1 81 ? 4.615 5.201 -19.674 1.00 88.69 81 GLU A C 1
ATOM 622 O O . GLU A 1 81 ? 3.883 4.983 -18.709 1.00 88.69 81 GLU A O 1
ATOM 627 N N . LEU A 1 82 ? 4.728 6.420 -20.212 1.00 90.69 82 LEU A N 1
ATOM 628 C CA . LEU A 1 82 ? 4.055 7.602 -19.674 1.00 90.69 82 LEU A CA 1
ATOM 629 C C . LEU A 1 82 ? 2.526 7.476 -19.765 1.00 90.69 82 LEU A C 1
ATOM 631 O O . LEU A 1 82 ? 1.829 7.785 -18.799 1.00 90.69 82 LEU A O 1
ATOM 635 N N . ALA A 1 83 ? 1.991 6.990 -20.888 1.00 94.25 83 ALA A N 1
ATOM 636 C CA . ALA A 1 83 ? 0.556 6.755 -21.040 1.00 94.25 83 ALA A CA 1
ATOM 637 C C . ALA A 1 83 ? 0.040 5.670 -20.078 1.00 94.25 83 ALA A C 1
ATOM 639 O O . ALA A 1 83 ? -1.039 5.816 -19.504 1.00 94.25 83 ALA A O 1
ATOM 640 N N . GLU A 1 84 ? 0.808 4.601 -19.853 1.00 94.00 84 GLU A N 1
ATOM 641 C CA . GLU A 1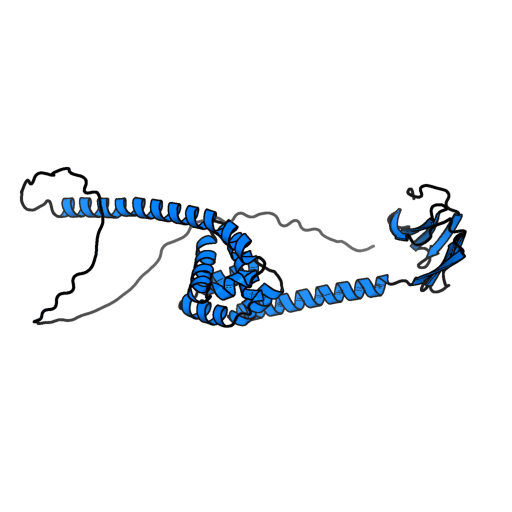 84 ? 0.474 3.575 -18.862 1.00 94.00 84 GLU A CA 1
ATOM 642 C C . GLU A 1 84 ? 0.497 4.120 -17.431 1.00 94.00 84 GLU A C 1
ATOM 644 O O . GLU A 1 84 ? -0.357 3.760 -16.620 1.00 94.00 84 GLU A O 1
ATOM 649 N N . GLU A 1 85 ? 1.468 4.968 -17.092 1.00 93.19 85 GLU A N 1
ATOM 650 C CA . GLU A 1 85 ? 1.533 5.637 -15.791 1.00 93.19 85 GLU A CA 1
ATOM 651 C C . GLU A 1 85 ? 0.354 6.586 -15.582 1.00 93.19 85 GLU A C 1
ATOM 653 O O . GLU A 1 85 ? -0.273 6.548 -14.523 1.00 93.19 85 GLU A O 1
ATOM 658 N N . GLN A 1 86 ? 0.007 7.382 -16.594 1.00 94.62 86 GLN A N 1
ATOM 659 C CA . GLN A 1 86 ? -1.170 8.249 -16.562 1.00 94.62 86 GLN A CA 1
ATOM 660 C C . GLN A 1 86 ? -2.452 7.438 -16.387 1.00 94.62 86 GLN A C 1
ATOM 662 O O . GLN A 1 86 ? -3.227 7.734 -15.485 1.00 94.62 86 GLN A O 1
ATOM 667 N N . ALA A 1 87 ? -2.635 6.360 -17.152 1.00 95.75 87 ALA A N 1
ATOM 668 C CA . ALA A 1 87 ? -3.794 5.483 -17.009 1.00 95.75 87 ALA A CA 1
ATOM 669 C C . ALA A 1 87 ? -3.883 4.870 -15.598 1.00 95.75 87 ALA A C 1
ATOM 671 O O . ALA A 1 87 ? -4.954 4.848 -14.994 1.00 95.75 87 ALA A O 1
ATOM 672 N N . LYS A 1 88 ? -2.752 4.438 -15.017 1.00 93.44 88 LYS A N 1
ATOM 673 C CA . LYS A 1 88 ? -2.698 3.945 -13.626 1.00 93.44 88 LYS A CA 1
ATOM 674 C C . LYS A 1 88 ? -3.084 5.034 -12.620 1.00 93.44 88 LYS A C 1
ATOM 676 O O . LYS A 1 88 ? -3.787 4.742 -11.651 1.00 93.44 88 LYS A O 1
ATOM 681 N N . GLN A 1 89 ? -2.629 6.272 -12.823 1.00 92.38 89 GLN A N 1
ATOM 682 C CA . GLN A 1 89 ? -2.973 7.408 -11.962 1.00 92.38 89 GLN A CA 1
ATOM 683 C C . GLN A 1 89 ? -4.456 7.774 -12.073 1.00 92.38 89 GLN A C 1
ATOM 685 O O . GLN A 1 89 ? -5.118 7.953 -11.052 1.00 92.38 89 GLN A O 1
ATOM 690 N N . GLU A 1 90 ? -4.995 7.831 -13.288 1.00 94.81 90 GLU A N 1
ATOM 691 C CA . GLU A 1 90 ? -6.416 8.075 -13.544 1.00 94.81 90 GLU A CA 1
ATOM 692 C C . GLU A 1 90 ? -7.287 6.999 -12.884 1.00 94.81 90 GLU A C 1
ATOM 694 O O . GLU A 1 90 ? -8.229 7.327 -12.159 1.00 94.81 90 GLU A O 1
ATOM 699 N N . ASP A 1 91 ? -6.918 5.723 -13.023 1.00 92.94 91 ASP A N 1
ATOM 700 C CA . ASP A 1 91 ? -7.594 4.607 -12.358 1.00 92.94 91 ASP A CA 1
ATOM 701 C C . ASP A 1 91 ? -7.568 4.737 -10.827 1.00 92.94 91 ASP A C 1
ATOM 703 O O . ASP A 1 91 ? -8.554 4.425 -10.152 1.00 92.94 91 ASP A O 1
ATOM 707 N N . GLN A 1 92 ? -6.450 5.193 -10.255 1.00 90.06 92 GLN A N 1
ATOM 708 C CA . GLN A 1 92 ? -6.318 5.421 -8.814 1.00 90.06 92 GLN A CA 1
ATOM 709 C C . GLN A 1 92 ? -7.260 6.539 -8.345 1.00 90.06 92 GLN A C 1
ATOM 711 O O . GLN A 1 92 ? -7.964 6.378 -7.342 1.00 90.06 92 GLN A O 1
ATOM 716 N N . ILE A 1 93 ? -7.304 7.649 -9.086 1.00 93.62 93 ILE A N 1
ATOM 717 C CA . ILE A 1 93 ? -8.155 8.807 -8.789 1.00 93.62 93 ILE A CA 1
ATOM 718 C C . ILE A 1 93 ? -9.632 8.415 -8.878 1.00 93.62 93 ILE A C 1
ATOM 720 O O . ILE A 1 93 ? -10.400 8.710 -7.960 1.00 93.62 93 ILE A O 1
ATOM 724 N N . LEU A 1 94 ? -10.026 7.695 -9.932 1.00 94.06 94 LEU A N 1
ATOM 725 C CA . LEU A 1 94 ? -11.398 7.215 -10.106 1.00 94.06 94 LEU A CA 1
ATOM 726 C C . LEU A 1 94 ? -11.833 6.317 -8.944 1.00 94.06 94 LEU A C 1
ATOM 728 O O . LEU A 1 94 ? -12.907 6.523 -8.376 1.00 94.06 94 LEU A O 1
ATOM 732 N N . LYS A 1 95 ? -10.984 5.371 -8.525 1.00 89.88 95 LYS A N 1
ATOM 733 C CA . LYS A 1 95 ? -11.267 4.499 -7.372 1.00 89.88 95 LYS A CA 1
ATOM 734 C C . LYS A 1 95 ? -11.364 5.282 -6.063 1.00 89.88 95 LYS A C 1
ATOM 736 O O . LYS A 1 95 ? -12.215 4.979 -5.227 1.00 89.88 95 LYS A O 1
ATOM 741 N N . GLN A 1 96 ? -10.524 6.299 -5.868 1.00 90.00 96 GLN A N 1
ATOM 742 C CA . GLN A 1 96 ? -10.592 7.160 -4.687 1.00 90.00 96 GLN A CA 1
ATOM 743 C C . GLN A 1 96 ? -11.880 7.994 -4.664 1.00 90.00 96 GLN A C 1
ATOM 745 O O . GLN A 1 96 ? -12.512 8.127 -3.613 1.00 90.00 96 GLN A O 1
ATOM 750 N N . GLN A 1 97 ? -12.301 8.518 -5.816 1.00 92.12 97 GLN A N 1
ATOM 751 C CA . GLN A 1 97 ? -13.563 9.237 -5.947 1.00 92.12 97 GLN A CA 1
ATOM 752 C C . GLN A 1 97 ? -14.758 8.314 -5.684 1.00 92.12 97 GLN A C 1
ATOM 754 O O . GLN A 1 97 ? -15.661 8.683 -4.932 1.00 92.12 97 GLN A O 1
ATOM 759 N N . GLU A 1 98 ? -14.750 7.099 -6.237 1.00 92.50 98 GLU A N 1
ATOM 760 C CA . GLU A 1 98 ? -15.776 6.089 -5.967 1.00 92.50 98 GLU A CA 1
ATOM 761 C C . GLU A 1 98 ? -15.855 5.767 -4.469 1.00 92.50 98 GLU A C 1
ATOM 763 O O . GLU A 1 98 ? -16.945 5.755 -3.896 1.00 92.50 98 GLU A O 1
ATOM 768 N N . LEU A 1 99 ? -14.710 5.584 -3.806 1.00 89.06 99 LEU A N 1
ATOM 769 C CA . LEU A 1 99 ? -14.649 5.362 -2.362 1.00 89.06 99 LEU A CA 1
ATOM 770 C C . LEU A 1 99 ? -15.278 6.526 -1.590 1.00 89.06 99 LEU A C 1
ATOM 772 O O . LEU A 1 99 ? -16.107 6.291 -0.710 1.00 89.06 99 LEU A O 1
ATOM 776 N N . SER A 1 100 ? -14.926 7.768 -1.931 1.00 88.81 100 SER A N 1
ATOM 777 C CA . SER A 1 100 ? -15.493 8.963 -1.294 1.00 88.81 100 SER A CA 1
ATOM 778 C C . SER A 1 100 ? -17.016 9.019 -1.456 1.00 88.81 100 SER A C 1
ATOM 780 O O . SER A 1 100 ? -17.749 9.191 -0.478 1.00 88.81 100 SER A O 1
ATOM 782 N N . ASN A 1 101 ? -17.512 8.755 -2.667 1.00 93.31 101 ASN A N 1
ATOM 783 C CA . ASN A 1 101 ? -18.944 8.697 -2.952 1.00 93.31 101 ASN A CA 1
ATOM 784 C C . ASN A 1 101 ? -19.642 7.621 -2.106 1.00 93.31 101 ASN A C 1
ATOM 786 O O . ASN A 1 101 ? -20.675 7.886 -1.491 1.00 93.31 101 ASN A O 1
ATOM 790 N N . LEU A 1 102 ? -19.058 6.423 -1.999 1.00 88.94 102 LEU A N 1
ATOM 791 C CA . LEU A 1 102 ? -19.609 5.335 -1.186 1.00 88.94 102 LEU A CA 1
ATOM 792 C C . LEU A 1 102 ? -19.649 5.674 0.312 1.00 88.94 102 LEU A C 1
ATOM 794 O O . LEU A 1 102 ? -20.577 5.244 1.005 1.00 88.94 102 LEU A O 1
ATOM 798 N N . LEU A 1 103 ? -18.675 6.439 0.817 1.00 86.12 103 LEU A N 1
ATOM 799 C CA . LEU A 1 103 ? -18.671 6.918 2.201 1.00 86.12 103 LEU A CA 1
ATOM 800 C C . LEU A 1 103 ? -19.762 7.955 2.452 1.00 86.12 103 LEU A C 1
ATOM 802 O O . LEU A 1 103 ? -20.480 7.842 3.447 1.00 86.12 103 LEU A O 1
ATOM 806 N N . HIS A 1 104 ? -19.937 8.911 1.539 1.00 86.75 104 HIS A N 1
ATOM 807 C CA . HIS A 1 104 ? -21.028 9.884 1.612 1.00 86.75 104 HIS A CA 1
ATOM 808 C C . HIS A 1 104 ? -22.406 9.211 1.557 1.00 86.75 104 HIS A C 1
ATOM 810 O O . HIS A 1 104 ? -2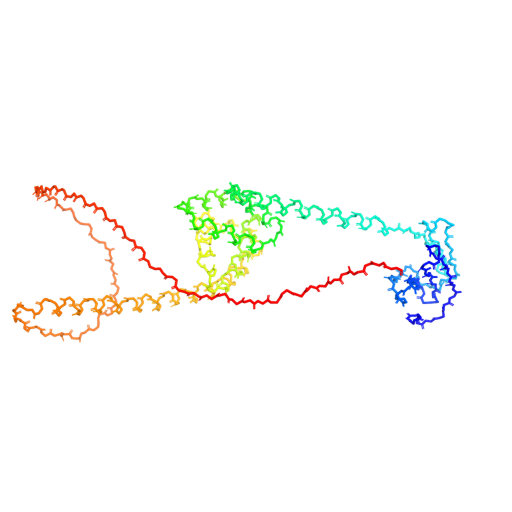3.304 9.571 2.317 1.00 86.75 104 HIS A O 1
ATOM 816 N N . GLU A 1 105 ? -22.558 8.172 0.736 1.00 87.25 105 GLU A N 1
ATOM 817 C CA . GLU A 1 105 ? -23.779 7.364 0.648 1.00 87.25 105 GLU A CA 1
ATOM 818 C C . GLU A 1 105 ? -23.975 6.392 1.832 1.00 87.25 105 GLU A C 1
ATOM 820 O O . GLU A 1 105 ? -24.971 5.666 1.867 1.00 87.25 105 GLU A O 1
ATOM 825 N N . LYS A 1 106 ? -23.040 6.344 2.796 1.00 83.81 106 LYS A N 1
ATOM 826 C CA . LYS A 1 106 ? -23.026 5.412 3.943 1.00 83.81 106 LYS A CA 1
ATOM 827 C C . LYS A 1 106 ? -23.089 3.929 3.536 1.00 83.81 106 LYS A C 1
ATOM 829 O O . LYS A 1 106 ? -23.565 3.074 4.286 1.00 83.81 106 LYS A O 1
ATOM 834 N N . LYS A 1 107 ? -22.581 3.579 2.348 1.00 85.81 107 LYS A N 1
ATOM 835 C CA . LYS A 1 107 ? -22.514 2.193 1.848 1.00 85.81 107 LYS A CA 1
ATOM 836 C C . LYS A 1 107 ? -21.249 1.493 2.346 1.00 85.81 107 LYS A C 1
ATOM 838 O O . LYS A 1 107 ? -20.331 1.197 1.579 1.00 85.81 107 LYS A O 1
ATOM 843 N N . TYR A 1 108 ? -21.230 1.167 3.636 1.00 84.06 108 TYR A N 1
ATOM 844 C CA . TYR A 1 108 ? -20.036 0.669 4.328 1.00 84.06 108 TYR A CA 1
ATOM 845 C C . TYR A 1 108 ? -19.467 -0.650 3.780 1.00 84.06 108 TYR A C 1
ATOM 847 O O . TYR A 1 108 ? -18.254 -0.775 3.686 1.00 84.06 108 TYR A O 1
ATOM 855 N N . VAL A 1 109 ? -20.299 -1.608 3.343 1.00 82.38 109 VAL A N 1
ATOM 856 C CA . VAL A 1 109 ? -19.815 -2.905 2.807 1.00 82.38 109 VAL A CA 1
ATOM 857 C C . VAL A 1 109 ? -18.922 -2.703 1.577 1.00 82.38 109 VAL A C 1
ATOM 859 O O . VAL A 1 109 ? -17.829 -3.258 1.489 1.00 82.38 109 VAL A O 1
ATOM 862 N N . LYS A 1 110 ? -19.402 -1.904 0.615 1.00 84.62 110 LYS A N 1
ATOM 863 C CA . LYS A 1 110 ? -18.692 -1.652 -0.645 1.00 84.62 110 LYS A CA 1
ATOM 864 C C . LYS A 1 110 ? -17.477 -0.762 -0.414 1.00 84.62 110 LYS A C 1
ATOM 866 O O . LYS A 1 110 ? -16.414 -1.064 -0.941 1.00 84.62 110 LYS A O 1
ATOM 871 N N . ALA A 1 111 ? -17.629 0.275 0.413 1.00 87.38 111 ALA A N 1
ATOM 872 C CA . ALA A 1 111 ? -16.531 1.159 0.783 1.00 87.38 111 ALA A CA 1
ATOM 873 C C . ALA A 1 111 ? -15.386 0.386 1.453 1.00 87.38 111 ALA A C 1
ATOM 875 O O . ALA A 1 111 ? -14.235 0.566 1.076 1.00 87.38 111 ALA A O 1
ATOM 876 N N . LEU A 1 112 ? -15.695 -0.521 2.388 1.00 84.56 112 LEU A N 1
ATOM 877 C CA . LEU A 1 112 ? -14.694 -1.342 3.070 1.00 84.56 112 LEU A CA 1
ATOM 878 C C . LEU A 1 112 ? -13.994 -2.298 2.092 1.00 84.56 112 LEU A C 1
ATOM 880 O O . LEU A 1 112 ? -12.772 -2.390 2.096 1.00 84.56 112 LEU A O 1
ATOM 884 N N . GLY A 1 113 ? -14.750 -2.965 1.214 1.00 85.44 113 GLY A N 1
ATOM 885 C CA . GLY A 1 113 ? -14.178 -3.848 0.195 1.00 85.44 113 GLY A CA 1
ATOM 886 C C . GLY A 1 113 ? -13.242 -3.119 -0.776 1.00 85.44 113 GLY A C 1
ATOM 887 O O . GLY A 1 113 ? -12.157 -3.623 -1.065 1.00 85.44 113 GLY A O 1
ATOM 888 N N . LEU A 1 114 ? -13.637 -1.925 -1.232 1.00 87.19 114 LEU A N 1
ATOM 889 C CA . LEU A 1 114 ? -12.833 -1.086 -2.123 1.00 87.19 114 LEU A CA 1
ATOM 890 C C . LEU A 1 114 ? -11.593 -0.530 -1.403 1.00 87.19 114 LEU A C 1
ATOM 892 O O . LEU A 1 114 ? -10.490 -0.601 -1.936 1.00 87.19 114 LEU A O 1
ATOM 896 N N . ALA A 1 115 ? -11.742 -0.065 -0.161 1.00 88.50 115 ALA A N 1
ATOM 897 C CA . ALA A 1 115 ? -10.642 0.441 0.658 1.00 88.50 115 ALA A CA 1
ATOM 898 C C . ALA A 1 115 ? -9.575 -0.627 0.950 1.00 88.50 115 ALA A C 1
ATOM 900 O O . ALA A 1 115 ? -8.382 -0.332 0.897 1.00 88.50 115 ALA A O 1
ATOM 901 N N . ILE A 1 116 ? -9.997 -1.871 1.209 1.00 87.62 116 ILE A N 1
ATOM 902 C CA . ILE A 1 116 ? -9.082 -3.007 1.384 1.00 87.62 116 ILE A CA 1
ATOM 903 C C . ILE A 1 116 ? -8.376 -3.335 0.065 1.00 87.62 116 ILE A C 1
ATOM 905 O O . ILE A 1 116 ? -7.182 -3.601 0.070 1.00 87.62 116 ILE A O 1
ATOM 909 N N . SER A 1 117 ? -9.072 -3.267 -1.076 1.00 86.88 117 SER A N 1
ATOM 910 C CA . SER A 1 117 ? -8.436 -3.502 -2.383 1.00 86.88 117 SER A CA 1
ATOM 911 C C . SER A 1 117 ? -7.419 -2.426 -2.786 1.00 86.88 117 SER A C 1
ATOM 913 O O . SER A 1 117 ? -6.541 -2.696 -3.596 1.00 86.88 117 SER A O 1
ATOM 915 N N . LEU A 1 118 ? -7.542 -1.219 -2.226 1.00 86.12 118 LEU A N 1
ATOM 916 C CA . LEU A 1 118 ? -6.619 -0.096 -2.421 1.00 86.12 118 LEU A CA 1
ATOM 917 C C . LEU A 1 118 ? -5.474 -0.073 -1.388 1.00 86.12 118 LEU A C 1
ATOM 919 O O . LEU A 1 118 ? -4.665 0.856 -1.406 1.00 86.12 118 LEU A O 1
ATOM 923 N N . ASP A 1 119 ? -5.436 -1.043 -0.469 1.00 83.81 119 ASP A N 1
ATOM 924 C CA . ASP A 1 119 ? -4.475 -1.136 0.634 1.00 83.81 119 ASP A CA 1
ATOM 925 C C . ASP A 1 119 ? -4.365 0.141 1.497 1.00 83.81 119 ASP A C 1
ATOM 927 O O . ASP A 1 119 ? -3.284 0.553 1.914 1.00 83.81 119 ASP A O 1
ATOM 931 N N . GLN A 1 120 ? -5.498 0.796 1.785 1.00 84.38 120 GLN A N 1
ATOM 932 C CA . GLN A 1 120 ? -5.530 2.076 2.510 1.00 84.38 120 GLN A CA 1
ATOM 933 C C . GLN A 1 120 ? -5.987 1.924 3.977 1.00 84.38 120 GLN A C 1
ATOM 935 O O . GLN A 1 120 ? -7.163 2.162 4.279 1.00 84.38 120 GLN A O 1
ATOM 940 N N . PRO A 1 121 ? -5.091 1.632 4.944 1.00 82.44 121 PRO A N 1
ATOM 941 C CA . PRO A 1 121 ? -5.466 1.355 6.337 1.00 82.44 121 PRO A CA 1
ATOM 942 C C . PRO A 1 121 ? -6.112 2.551 7.048 1.00 82.44 121 PRO A C 1
ATOM 944 O O . PRO A 1 121 ? -6.939 2.367 7.940 1.00 82.44 121 PRO A O 1
ATOM 947 N N . HIS A 1 122 ? -5.759 3.784 6.668 1.00 84.75 122 HIS A N 1
ATOM 948 C CA . HIS A 1 122 ? -6.356 4.984 7.255 1.00 84.75 122 HIS A CA 1
ATOM 949 C C . HIS A 1 122 ? -7.818 5.155 6.827 1.00 84.75 122 HIS A C 1
ATOM 951 O O . HIS A 1 122 ? -8.675 5.437 7.660 1.00 84.75 122 HIS A O 1
ATOM 957 N N . THR A 1 123 ? -8.128 4.930 5.547 1.00 84.25 123 THR A N 1
ATOM 958 C CA . THR A 1 123 ? -9.509 5.045 5.053 1.00 84.25 123 THR A CA 1
ATOM 959 C C . THR A 1 123 ? -10.408 3.981 5.668 1.00 84.25 123 THR A C 1
ATOM 961 O O . THR A 1 123 ? -11.494 4.319 6.130 1.00 84.25 123 THR A O 1
ATOM 964 N N . VAL A 1 124 ? -9.929 2.734 5.779 1.00 85.31 124 VAL A N 1
ATOM 965 C CA . VAL A 1 124 ? -10.655 1.643 6.447 1.00 85.31 124 VAL A CA 1
ATOM 966 C C . VAL A 1 124 ? -10.951 2.012 7.904 1.00 85.31 124 VAL A C 1
ATOM 968 O O . VAL A 1 124 ? -12.077 1.845 8.367 1.00 85.31 124 VAL A O 1
ATOM 971 N N . LEU A 1 125 ? -9.985 2.599 8.611 1.00 83.81 125 LEU A N 1
ATOM 972 C CA . LEU A 1 125 ? -10.190 3.090 9.971 1.00 83.81 125 LEU A CA 1
ATOM 973 C C . LEU A 1 125 ? -11.234 4.208 10.038 1.00 83.81 125 LEU A C 1
ATOM 975 O O . LEU A 1 125 ? -12.065 4.202 10.942 1.00 83.81 125 LEU A O 1
ATOM 979 N N . THR A 1 126 ? -11.228 5.149 9.094 1.00 85.44 126 THR A N 1
ATOM 980 C CA . THR A 1 126 ? -12.262 6.191 9.009 1.00 85.44 126 THR A CA 1
ATOM 981 C C . THR A 1 126 ? -13.643 5.578 8.792 1.00 85.44 126 THR A C 1
ATOM 983 O O . THR A 1 126 ? -14.597 5.995 9.448 1.00 85.44 126 THR A O 1
ATOM 986 N N . VAL A 1 127 ? -13.751 4.547 7.944 1.00 85.38 127 VAL A N 1
ATOM 987 C CA . VAL A 1 127 ? -14.998 3.791 7.749 1.00 85.38 127 VAL A CA 1
ATOM 988 C C . VAL A 1 127 ? -15.449 3.169 9.070 1.00 85.38 127 VAL A C 1
ATOM 990 O O . VAL A 1 127 ? -16.595 3.344 9.466 1.00 85.38 127 VAL A O 1
ATOM 993 N N . ILE A 1 128 ? -14.548 2.499 9.792 1.00 84.00 128 ILE A N 1
ATOM 994 C CA . ILE A 1 128 ? -14.864 1.840 11.069 1.00 84.00 128 ILE A CA 1
ATOM 995 C C . ILE A 1 128 ? -15.272 2.861 12.137 1.00 84.00 128 ILE A C 1
ATOM 997 O O . ILE A 1 128 ? -16.264 2.653 12.836 1.00 84.00 128 ILE A O 1
ATOM 1001 N N . LYS A 1 129 ? -14.575 3.999 12.227 1.00 85.19 129 LYS A N 1
ATOM 1002 C CA . LYS A 1 129 ? -14.948 5.099 13.127 1.00 85.19 129 LYS A CA 1
ATOM 1003 C C . LYS A 1 129 ? -16.331 5.653 12.800 1.00 85.19 129 LYS A C 1
ATOM 1005 O O . LYS A 1 129 ? -17.118 5.879 13.717 1.00 85.19 129 LYS A O 1
ATOM 1010 N N . ALA A 1 130 ? -16.643 5.827 11.516 1.00 81.12 130 ALA A N 1
ATOM 1011 C CA . ALA A 1 130 ? -17.961 6.268 11.074 1.00 81.12 130 ALA A CA 1
ATOM 1012 C C . ALA A 1 130 ? -19.054 5.243 11.421 1.00 81.12 130 ALA A C 1
ATOM 1014 O O . ALA A 1 130 ? -20.145 5.635 11.832 1.00 81.12 130 ALA A O 1
ATOM 1015 N N . ILE A 1 131 ? -18.761 3.939 11.328 1.00 81.31 131 ILE A N 1
ATOM 1016 C CA . ILE A 1 131 ? -19.705 2.895 11.745 1.00 81.31 131 ILE A CA 1
ATOM 1017 C C . ILE A 1 131 ? -19.929 2.943 13.258 1.00 81.31 131 ILE A C 1
ATOM 1019 O O . ILE A 1 131 ? -21.077 2.872 13.685 1.00 81.31 131 ILE A O 1
ATOM 1023 N N . ARG A 1 132 ? -18.882 3.145 14.070 1.00 79.44 132 ARG A N 1
ATOM 1024 C CA . ARG A 1 132 ? -19.016 3.239 15.536 1.00 79.44 132 ARG A CA 1
ATOM 1025 C C . ARG A 1 132 ? -19.846 4.439 15.999 1.00 79.44 132 ARG A C 1
ATOM 1027 O O . ARG A 1 132 ? -20.477 4.401 17.048 1.00 79.44 132 ARG A O 1
ATOM 1034 N N . GLN A 1 133 ? -19.808 5.533 15.245 1.00 80.44 133 GLN A N 1
ATOM 1035 C CA . GLN A 1 133 ? -20.633 6.711 15.518 1.00 80.44 133 GLN A CA 1
ATOM 1036 C C . GLN A 1 133 ? -22.109 6.492 15.144 1.00 80.44 133 GLN A C 1
ATOM 1038 O O . GLN A 1 133 ? -22.957 7.287 15.537 1.00 80.44 133 GLN A O 1
ATOM 1043 N N . SER A 1 134 ? -22.434 5.424 14.407 1.00 78.06 134 SER A N 1
ATOM 1044 C CA . SER A 1 134 ? -23.811 5.075 14.052 1.00 78.06 134 SER A CA 1
ATOM 1045 C C . SER A 1 134 ? -24.483 4.202 15.123 1.00 78.06 134 SER A C 1
ATOM 1047 O O . SER A 1 134 ? -23.871 3.290 15.678 1.00 78.06 134 SER A O 1
ATOM 1049 N N . GLU A 1 135 ? -25.770 4.441 15.385 1.00 60.22 135 GLU A N 1
ATOM 1050 C CA . GLU A 1 135 ? -26.561 3.786 16.448 1.00 60.22 135 GLU A CA 1
ATOM 1051 C C . GLU A 1 135 ? -26.632 2.246 16.362 1.00 60.22 135 GLU A C 1
ATOM 1053 O O . GLU A 1 135 ? -26.852 1.591 17.374 1.00 60.22 135 GLU A O 1
ATOM 1058 N N . HIS A 1 136 ? -26.393 1.646 15.188 1.00 63.16 136 HIS A N 1
ATOM 1059 C CA . HIS A 1 136 ? -26.459 0.191 14.953 1.00 63.16 136 HIS A CA 1
ATOM 1060 C C . HIS A 1 136 ? -25.081 -0.400 14.601 1.00 63.16 136 HIS A C 1
ATOM 1062 O O . HIS A 1 136 ? -24.939 -1.241 13.712 1.00 63.16 136 HIS A O 1
ATOM 1068 N N . SER A 1 137 ? -24.042 0.073 15.295 1.00 64.88 137 SER A N 1
ATOM 1069 C CA . SER A 1 137 ? -22.630 -0.214 15.001 1.00 64.88 137 SER A CA 1
ATOM 1070 C C . SER A 1 137 ? -22.292 -1.705 14.894 1.00 64.88 137 SER A C 1
ATOM 1072 O O . SER A 1 137 ? -21.542 -2.098 14.005 1.00 64.88 137 SER A O 1
ATOM 1074 N N . ARG A 1 138 ? -22.814 -2.534 15.809 1.00 63.97 138 ARG A N 1
ATOM 1075 C CA . ARG A 1 138 ? -22.441 -3.955 15.908 1.00 63.97 138 ARG A CA 1
ATOM 1076 C C . ARG A 1 138 ? -23.076 -4.781 14.798 1.00 63.97 138 ARG A C 1
ATOM 1078 O O . ARG A 1 138 ? -22.346 -5.417 14.056 1.00 63.97 138 ARG A O 1
ATOM 1085 N N . ASP A 1 139 ? -24.378 -4.649 14.577 1.00 69.19 139 ASP A N 1
ATOM 1086 C CA . ASP A 1 139 ? -25.091 -5.403 13.536 1.00 69.19 139 ASP A CA 1
ATOM 1087 C C . ASP A 1 139 ? -24.627 -5.021 12.117 1.00 69.19 139 ASP A C 1
ATOM 1089 O O . ASP A 1 139 ? -24.539 -5.858 11.211 1.00 69.19 139 ASP A O 1
ATOM 1093 N N . LEU A 1 140 ? -24.282 -3.745 11.907 1.00 71.25 140 LEU A N 1
ATOM 1094 C CA . LEU A 1 140 ? -23.694 -3.279 10.650 1.00 71.25 140 LEU A CA 1
ATOM 1095 C C . LEU A 1 140 ? -22.271 -3.817 10.459 1.00 71.25 140 LEU A C 1
ATOM 1097 O O . LEU A 1 140 ? -21.934 -4.250 9.358 1.00 71.25 140 LEU A O 1
ATOM 1101 N N . LEU A 1 141 ? -21.442 -3.849 11.506 1.00 72.75 141 LEU A N 1
ATOM 1102 C CA . LEU A 1 141 ? -20.108 -4.457 11.434 1.00 72.75 141 LEU A CA 1
ATOM 1103 C C . LEU A 1 141 ? -20.188 -5.966 11.208 1.00 72.75 141 LEU A C 1
ATOM 1105 O O . LEU A 1 141 ? -19.506 -6.489 10.335 1.00 72.75 141 LEU A O 1
ATOM 1109 N N . GLU A 1 142 ? -21.064 -6.664 11.916 1.00 75.00 142 GLU A N 1
ATOM 1110 C CA . GLU A 1 142 ? -21.249 -8.108 11.777 1.00 75.00 142 GLU A CA 1
ATOM 1111 C C . GLU A 1 142 ? -21.732 -8.458 10.366 1.00 75.00 142 GLU A C 1
ATOM 1113 O O . GLU A 1 142 ? -21.112 -9.255 9.662 1.00 75.00 142 GLU A O 1
ATOM 1118 N N . SER A 1 143 ? -22.773 -7.783 9.872 1.00 76.12 143 SER A N 1
ATOM 1119 C CA . SER A 1 143 ? -23.296 -8.031 8.523 1.00 76.12 143 SER A CA 1
ATOM 1120 C C . SER A 1 143 ? -22.352 -7.600 7.393 1.00 76.12 143 SER A C 1
ATOM 1122 O O . SER A 1 143 ? -22.439 -8.148 6.289 1.00 76.12 143 SER A O 1
ATOM 1124 N N . THR A 1 144 ? -21.455 -6.636 7.632 1.00 72.56 144 THR A N 1
ATOM 1125 C CA . THR A 1 144 ? -20.418 -6.240 6.664 1.00 72.56 144 THR A CA 1
ATOM 1126 C C . THR A 1 144 ? -19.263 -7.237 6.659 1.00 72.56 144 THR A C 1
ATOM 1128 O O . THR A 1 144 ? -18.889 -7.708 5.587 1.00 72.56 144 THR A O 1
ATOM 1131 N N . LEU A 1 145 ? -18.755 -7.630 7.828 1.00 75.94 145 LEU A N 1
ATOM 1132 C CA . LEU A 1 145 ? -17.624 -8.548 7.972 1.00 75.94 145 LEU A CA 1
ATOM 1133 C C . LEU A 1 145 ? -17.968 -9.989 7.578 1.00 75.94 145 LEU A C 1
ATOM 1135 O O . LEU A 1 145 ? -17.123 -10.687 7.017 1.00 75.94 145 LEU A O 1
ATOM 1139 N N . LEU A 1 146 ? -19.216 -10.425 7.770 1.00 77.69 146 LEU A N 1
ATOM 1140 C CA . LEU A 1 146 ? -19.678 -11.730 7.288 1.00 77.69 146 LEU A CA 1
ATOM 1141 C C . LEU A 1 146 ? -19.711 -11.821 5.755 1.00 77.69 146 LEU A C 1
ATOM 1143 O O . LEU A 1 146 ? -19.530 -12.901 5.200 1.00 77.69 146 LEU A O 1
ATOM 1147 N N . LYS A 1 147 ? -19.913 -10.696 5.056 1.00 80.44 147 LYS A N 1
ATOM 1148 C CA . LYS A 1 147 ? -19.941 -10.642 3.583 1.00 80.44 147 LYS A CA 1
ATOM 1149 C C . LYS A 1 147 ? -18.550 -10.522 2.953 1.00 80.44 147 LYS A C 1
ATOM 1151 O O . LYS A 1 147 ? -18.445 -10.563 1.727 1.00 80.44 147 LYS A O 1
ATOM 1156 N N . LEU A 1 148 ? -17.501 -10.340 3.755 1.00 79.94 148 LEU A N 1
ATOM 1157 C CA . LEU A 1 148 ? -16.141 -10.131 3.264 1.00 79.94 148 LEU A CA 1
ATOM 1158 C C . LEU A 1 148 ? -15.471 -11.432 2.809 1.00 79.94 148 LEU A C 1
ATOM 1160 O O . LEU A 1 148 ? -15.675 -12.502 3.386 1.00 79.94 148 LEU A O 1
ATOM 1164 N N . ARG A 1 149 ? -14.614 -11.313 1.788 1.00 81.25 149 ARG A N 1
ATOM 1165 C CA . ARG A 1 149 ? -13.782 -12.420 1.293 1.00 81.25 149 ARG A CA 1
ATOM 1166 C C . ARG A 1 149 ? -12.696 -12.793 2.303 1.00 81.25 149 ARG A C 1
ATOM 1168 O O . ARG A 1 149 ? -12.288 -11.969 3.116 1.00 81.25 149 ARG A O 1
ATOM 1175 N N . VAL A 1 150 ? -12.188 -14.019 2.197 1.00 79.56 150 VAL A N 1
ATOM 1176 C CA . VAL A 1 150 ? -11.104 -14.559 3.037 1.00 79.56 150 VAL A CA 1
ATOM 1177 C C . VAL A 1 150 ? -9.865 -13.648 2.981 1.00 79.56 150 VAL A C 1
ATOM 1179 O O . VAL A 1 150 ? -9.435 -13.157 4.020 1.00 79.56 150 VAL A O 1
ATOM 1182 N N . ASP A 1 151 ? -9.408 -13.260 1.787 1.00 80.69 151 ASP A N 1
ATOM 1183 C CA . ASP A 1 151 ? -8.260 -12.346 1.615 1.00 80.69 151 ASP A CA 1
ATOM 1184 C C . ASP A 1 151 ? -8.476 -10.969 2.271 1.00 80.69 151 ASP A C 1
ATOM 1186 O O . ASP A 1 151 ? -7.557 -10.358 2.815 1.00 80.69 151 ASP A O 1
ATOM 1190 N N . GLN A 1 152 ? -9.721 -10.479 2.260 1.00 82.12 152 GLN A N 1
ATOM 1191 C CA . GLN A 1 152 ? -10.076 -9.200 2.878 1.00 82.12 152 GLN A CA 1
ATOM 1192 C C . GLN A 1 152 ? -10.078 -9.295 4.409 1.00 82.12 152 GLN A C 1
ATOM 1194 O O . GLN A 1 152 ? -9.690 -8.339 5.079 1.00 82.12 152 GLN A O 1
ATOM 1199 N N . LYS A 1 153 ? -10.474 -10.445 4.968 1.00 82.25 153 LYS A N 1
ATOM 1200 C CA . LYS A 1 153 ? -10.371 -10.727 6.408 1.00 82.25 153 LYS A CA 1
ATOM 1201 C C . LYS A 1 153 ? -8.905 -10.798 6.849 1.00 82.25 153 LYS A C 1
ATOM 1203 O O . LYS A 1 153 ? -8.572 -10.269 7.907 1.00 82.25 153 LYS A O 1
ATOM 1208 N N . GLU A 1 154 ? -8.022 -11.368 6.026 1.00 83.00 154 GLU A N 1
ATOM 1209 C CA . GLU A 1 154 ? -6.579 -11.366 6.296 1.00 83.00 154 GLU A CA 1
ATOM 1210 C C . GLU A 1 154 ? -6.010 -9.941 6.303 1.00 83.00 154 GLU A C 1
ATOM 1212 O O . GLU A 1 154 ? -5.349 -9.545 7.263 1.00 83.00 154 GLU A O 1
ATOM 1217 N N . ALA A 1 155 ? -6.306 -9.138 5.274 1.00 85.50 155 ALA A N 1
ATOM 1218 C CA . ALA A 1 155 ? -5.861 -7.746 5.206 1.00 85.50 155 ALA A CA 1
ATOM 1219 C C . ALA A 1 155 ? -6.369 -6.918 6.401 1.00 85.50 155 ALA A C 1
ATOM 1221 O O . ALA A 1 155 ? -5.608 -6.145 6.984 1.00 85.50 155 ALA A O 1
ATOM 1222 N N . LEU A 1 156 ? -7.616 -7.139 6.833 1.00 85.12 156 LEU A N 1
ATOM 1223 C CA . LEU A 1 156 ? -8.150 -6.528 8.050 1.00 85.12 156 LEU A CA 1
ATOM 1224 C C . LEU A 1 156 ? -7.362 -6.920 9.299 1.00 85.12 156 LEU A C 1
ATOM 1226 O O . LEU A 1 156 ? -7.048 -6.037 10.091 1.00 85.12 156 LEU A O 1
ATOM 1230 N N . LEU A 1 157 ? -6.989 -8.193 9.467 1.00 85.12 157 LEU A N 1
ATOM 1231 C CA . LEU A 1 157 ? -6.138 -8.612 10.587 1.00 85.12 157 LEU A CA 1
ATOM 1232 C C . LEU A 1 157 ? -4.785 -7.888 10.568 1.00 85.12 157 LEU A C 1
ATOM 1234 O O . LEU A 1 157 ? -4.323 -7.444 11.620 1.00 85.12 157 LEU A O 1
ATOM 1238 N N . ARG A 1 158 ? -4.182 -7.688 9.386 1.00 86.81 158 ARG A N 1
ATOM 1239 C CA . ARG A 1 158 ? -2.949 -6.889 9.251 1.00 86.81 158 ARG A CA 1
ATOM 1240 C C . ARG A 1 158 ? -3.150 -5.452 9.719 1.00 86.81 158 ARG A C 1
ATOM 1242 O O . ARG A 1 158 ? -2.340 -4.937 10.489 1.00 86.81 158 ARG A O 1
ATOM 1249 N N . TYR A 1 159 ? -4.236 -4.809 9.297 1.00 87.81 159 TYR A N 1
ATOM 1250 C CA . TYR A 1 159 ? -4.530 -3.432 9.697 1.00 87.81 159 TYR A CA 1
ATOM 1251 C C . TYR A 1 159 ? -4.890 -3.316 11.182 1.00 87.81 159 TYR A C 1
ATOM 1253 O O . TYR A 1 159 ? -4.481 -2.353 11.829 1.00 87.81 159 TYR A O 1
ATOM 1261 N N . CYS A 1 160 ? -5.567 -4.316 11.757 1.00 85.88 160 CYS A N 1
ATOM 1262 C CA . CYS A 1 160 ? -5.866 -4.378 13.187 1.00 85.88 160 CYS A CA 1
ATOM 1263 C C . CYS A 1 160 ? -4.593 -4.321 14.039 1.00 85.88 160 CYS A C 1
ATOM 1265 O O . CYS A 1 160 ? -4.597 -3.628 15.054 1.00 85.88 160 CYS A O 1
ATOM 1267 N N . VAL A 1 161 ? -3.494 -4.967 13.623 1.00 87.00 161 VAL A N 1
ATOM 1268 C CA . VAL A 1 161 ? -2.197 -4.854 14.321 1.00 87.00 161 VAL A CA 1
ATOM 1269 C C . VAL A 1 161 ? -1.726 -3.402 14.343 1.00 87.00 161 VAL A C 1
ATOM 1271 O O . VAL A 1 161 ? -1.431 -2.871 15.414 1.00 87.00 161 VAL A O 1
ATOM 1274 N N . VAL A 1 162 ? -1.727 -2.730 13.186 1.00 88.38 162 VAL A N 1
ATOM 1275 C CA . VAL A 1 162 ? -1.310 -1.323 13.062 1.00 88.38 162 VAL A CA 1
ATOM 1276 C C . VAL A 1 162 ? -2.184 -0.420 13.932 1.00 88.38 162 VAL A C 1
ATOM 1278 O O . VAL A 1 162 ? -1.666 0.430 14.655 1.00 88.38 162 VAL A O 1
ATOM 1281 N N . TRP A 1 163 ? -3.501 -0.619 13.936 1.00 88.38 163 TRP A N 1
ATOM 1282 C CA . TRP A 1 163 ? -4.408 0.185 14.756 1.00 88.38 163 TRP A CA 1
ATOM 1283 C C . TRP A 1 163 ? -4.266 -0.088 16.255 1.00 88.38 163 TRP A C 1
ATOM 1285 O O . TRP A 1 163 ? -4.413 0.845 17.044 1.00 88.38 163 TRP A O 1
ATOM 1295 N N . ASN A 1 164 ? -3.931 -1.319 16.656 1.00 87.69 164 ASN A N 1
ATOM 1296 C CA . ASN A 1 164 ? -3.764 -1.687 18.062 1.00 87.69 164 ASN A CA 1
ATOM 1297 C C . ASN A 1 164 ? -2.479 -1.113 18.686 1.00 87.69 164 ASN A C 1
ATOM 1299 O O . ASN A 1 164 ? -2.419 -0.932 19.905 1.00 87.69 164 ASN A O 1
ATOM 1303 N N . THR A 1 165 ? -1.480 -0.754 17.866 1.00 86.06 165 THR A N 1
ATOM 1304 C CA . THR A 1 165 ? -0.290 -0.025 18.346 1.00 86.06 165 THR A CA 1
ATOM 1305 C C . THR A 1 165 ? -0.641 1.353 18.920 1.00 86.06 165 THR A C 1
ATOM 1307 O O . THR A 1 165 ? 0.024 1.830 19.841 1.00 86.06 165 THR A O 1
ATOM 1310 N N . ASN A 1 166 ? -1.711 1.987 18.425 1.00 87.06 166 ASN A N 1
ATOM 1311 C CA . ASN A 1 166 ? -2.138 3.314 18.850 1.00 87.06 166 ASN A CA 1
ATOM 1312 C C . ASN A 1 166 ? -3.262 3.236 19.896 1.00 87.06 166 ASN A C 1
ATOM 1314 O O . ASN A 1 166 ? -4.356 2.737 19.640 1.00 87.06 166 ASN A O 1
ATOM 1318 N N . ALA A 1 167 ? -3.032 3.838 21.063 1.00 82.00 167 ALA A N 1
ATOM 1319 C CA . ALA A 1 167 ? -3.993 3.870 22.162 1.00 82.00 167 ALA A CA 1
ATOM 1320 C C . ALA A 1 167 ? -5.302 4.631 21.865 1.00 82.00 167 ALA A C 1
ATOM 1322 O O . ALA A 1 167 ? -6.285 4.422 22.569 1.00 82.00 167 ALA A O 1
ATOM 1323 N N . ARG A 1 168 ? -5.343 5.519 20.859 1.00 85.44 168 ARG A N 1
ATOM 1324 C CA . ARG A 1 168 ? -6.567 6.246 20.463 1.00 85.44 168 ARG A CA 1
ATOM 1325 C C . ARG A 1 168 ? -7.480 5.409 19.566 1.00 85.44 168 ARG A C 1
ATOM 1327 O O . ARG A 1 168 ? -8.693 5.587 19.594 1.00 85.44 168 ARG A O 1
ATOM 1334 N N . ASN A 1 169 ? -6.891 4.515 18.778 1.00 85.81 169 ASN A N 1
ATOM 1335 C CA . ASN A 1 169 ? -7.590 3.714 17.773 1.00 85.81 169 ASN A CA 1
ATOM 1336 C C . ASN A 1 169 ? -7.825 2.266 18.247 1.00 85.81 169 ASN A C 1
ATOM 1338 O O . ASN A 1 169 ? -8.382 1.458 17.506 1.00 85.81 169 ASN A O 1
ATOM 1342 N N . CYS A 1 170 ? -7.420 1.932 19.480 1.00 84.06 170 CYS A N 1
ATOM 1343 C CA . CYS A 1 170 ? -7.498 0.571 20.003 1.00 84.06 170 CYS A CA 1
ATOM 1344 C C . CYS A 1 170 ? -8.941 0.074 20.126 1.00 84.06 170 CYS A C 1
ATOM 1346 O O . CYS A 1 170 ? -9.212 -1.063 19.771 1.00 84.06 170 CYS A O 1
ATOM 1348 N N . LEU A 1 171 ? -9.884 0.920 20.550 1.00 82.38 171 LEU A N 1
ATOM 1349 C CA . LEU A 1 171 ? -11.290 0.530 20.706 1.00 82.38 171 LEU A CA 1
ATOM 1350 C C . LEU A 1 171 ? -11.912 0.089 19.376 1.00 82.38 171 LEU A C 1
ATOM 1352 O O . LEU A 1 171 ? -12.639 -0.901 19.325 1.00 82.38 171 LEU A O 1
ATOM 1356 N N . ASP A 1 172 ? -11.577 0.796 18.296 1.00 84.81 172 ASP A N 1
ATOM 1357 C CA . ASP A 1 172 ? -12.050 0.480 16.949 1.00 84.81 172 ASP A CA 1
ATOM 1358 C C . ASP A 1 172 ? -11.453 -0.857 16.487 1.00 84.81 172 ASP A C 1
ATOM 1360 O O . ASP A 1 172 ? -12.181 -1.746 16.045 1.00 84.81 172 ASP A O 1
ATOM 1364 N N . ALA A 1 173 ? -10.147 -1.051 16.697 1.00 85.94 173 ALA A N 1
ATOM 1365 C CA . ALA A 1 173 ? -9.458 -2.301 16.387 1.00 85.94 173 ALA A CA 1
ATOM 1366 C C . ALA A 1 173 ? -10.001 -3.498 17.189 1.00 85.94 173 ALA A C 1
ATOM 1368 O O . ALA A 1 173 ? -10.219 -4.561 16.612 1.00 85.94 173 ALA A O 1
ATOM 1369 N N . GLN A 1 174 ? -10.259 -3.324 18.490 1.00 85.50 174 GLN A N 1
ATOM 1370 C CA . GLN A 1 174 ? -10.812 -4.368 19.357 1.00 85.50 174 GLN A CA 1
ATOM 1371 C C . GLN A 1 174 ? -12.251 -4.722 18.983 1.00 85.50 174 GLN A C 1
ATOM 1373 O O . GLN A 1 174 ? -12.613 -5.891 19.037 1.00 85.50 174 GLN A O 1
ATOM 1378 N N . SER A 1 175 ? -13.063 -3.750 18.554 1.00 83.94 175 SER A N 1
ATOM 1379 C CA . SER A 1 175 ? -14.425 -4.029 18.084 1.00 83.94 175 SER A CA 1
ATOM 1380 C C . SER A 1 175 ? -14.434 -4.903 16.826 1.00 83.94 175 SER A C 1
ATOM 1382 O O . SER A 1 175 ? -15.173 -5.883 16.758 1.00 83.94 175 SER A O 1
ATOM 1384 N N . VAL A 1 176 ? -13.554 -4.607 15.863 1.00 85.06 176 VAL A N 1
ATOM 1385 C CA . VAL A 1 176 ? -13.392 -5.416 14.648 1.00 85.06 176 VAL A CA 1
ATOM 1386 C C . VAL A 1 176 ? -12.833 -6.791 14.994 1.00 85.06 176 VAL A C 1
ATOM 1388 O O . VAL A 1 176 ? -13.334 -7.793 14.495 1.00 85.06 176 VAL A O 1
ATOM 1391 N N . LEU A 1 177 ? -11.840 -6.856 15.885 1.00 85.75 177 LEU A N 1
ATOM 1392 C CA . LEU A 1 177 ? -11.262 -8.117 16.339 1.00 85.75 177 LEU A CA 1
ATOM 1393 C C . LEU A 1 177 ? -12.293 -8.995 17.054 1.00 85.75 177 LEU A C 1
ATOM 1395 O O . LEU A 1 177 ? -12.350 -10.190 16.788 1.00 85.75 177 LEU A O 1
ATOM 1399 N N . GLN A 1 178 ? -13.123 -8.413 17.922 1.00 85.62 178 GLN A N 1
ATOM 1400 C CA . GLN A 1 178 ? -14.187 -9.127 18.619 1.00 85.62 178 GLN A CA 1
ATOM 1401 C C . GLN A 1 178 ? -15.139 -9.776 17.615 1.00 85.62 178 GLN A C 1
ATOM 1403 O O . GLN A 1 178 ? -15.379 -10.974 17.709 1.00 85.62 178 GLN A O 1
ATOM 1408 N N . VAL A 1 179 ? -15.617 -9.008 16.632 1.00 82.31 179 VAL A N 1
ATOM 1409 C CA . VAL A 1 179 ? -16.532 -9.503 15.594 1.00 82.31 179 VAL A CA 1
ATOM 1410 C C . VAL A 1 179 ? -15.865 -10.566 14.713 1.00 82.31 179 VAL A C 1
ATOM 1412 O O . VAL A 1 179 ? -16.482 -11.571 14.361 1.00 82.31 179 VAL A O 1
ATOM 1415 N N . LEU A 1 180 ? -14.588 -10.387 14.367 1.00 81.69 180 LEU A N 1
ATOM 1416 C CA . LEU A 1 180 ? -13.842 -11.387 13.604 1.00 81.69 180 LEU A CA 1
ATOM 1417 C C . LEU A 1 180 ? -13.698 -12.697 14.390 1.00 81.69 180 LEU A C 1
ATOM 1419 O O . LEU A 1 180 ? -13.963 -13.759 13.839 1.00 81.69 180 LEU A O 1
ATOM 1423 N N . LEU A 1 181 ? -13.334 -12.643 15.671 1.00 81.44 181 LEU A N 1
ATOM 1424 C CA . LEU A 1 181 ? -13.131 -13.838 16.494 1.00 81.44 181 LEU A CA 1
ATOM 1425 C C . LEU A 1 181 ? -14.438 -14.539 16.884 1.00 81.44 181 LEU A C 1
ATOM 1427 O O . LEU A 1 181 ? -14.428 -15.749 17.095 1.00 81.44 181 LEU A O 1
ATOM 1431 N N . THR A 1 182 ? -15.564 -13.825 16.969 1.00 84.62 182 THR A N 1
ATOM 1432 C CA . THR A 1 182 ? -16.870 -14.458 17.220 1.00 84.62 182 THR A CA 1
ATOM 1433 C C . THR A 1 182 ? -17.408 -15.202 16.004 1.00 84.62 182 THR A C 1
ATOM 1435 O O . THR A 1 182 ? -18.154 -16.165 16.174 1.00 84.62 182 THR A O 1
ATOM 1438 N N . HIS A 1 183 ? -17.055 -14.775 14.787 1.00 74.19 183 HIS A N 1
ATOM 1439 C CA . HIS A 1 183 ? -17.593 -15.356 13.554 1.00 74.19 183 HIS A CA 1
ATOM 1440 C C . HIS A 1 183 ? -16.623 -16.249 12.778 1.00 74.19 183 HIS A C 1
ATOM 1442 O O . HIS A 1 183 ? -17.097 -17.050 11.974 1.00 74.19 183 HIS A O 1
ATOM 1448 N N . LEU A 1 184 ? -15.305 -16.138 12.976 1.00 74.69 184 LEU A N 1
ATOM 1449 C CA . LEU A 1 184 ? -14.344 -17.027 12.322 1.00 74.69 184 LEU A CA 1
ATOM 1450 C C . LEU A 1 184 ? -14.022 -18.243 13.201 1.00 74.69 184 LEU A C 1
ATOM 1452 O O . LEU A 1 184 ? -13.486 -18.075 14.300 1.00 74.69 184 LEU A O 1
ATOM 1456 N N . PRO A 1 185 ? -14.258 -19.475 12.714 1.00 76.94 185 PRO A N 1
ATOM 1457 C CA . PRO A 1 185 ? -13.753 -20.660 13.382 1.00 76.94 185 PRO A CA 1
ATOM 1458 C C . PRO A 1 185 ? -12.214 -20.714 13.288 1.00 76.94 185 PRO A C 1
ATOM 1460 O O . PRO A 1 185 ? -11.625 -20.251 12.305 1.00 76.94 185 PRO A O 1
ATOM 1463 N N . PRO A 1 186 ? -11.536 -21.331 14.272 1.00 71.25 186 PRO A N 1
ATOM 1464 C CA . PRO A 1 186 ? -10.074 -21.422 14.301 1.00 71.25 186 PRO A CA 1
ATOM 1465 C C . PRO A 1 186 ? -9.483 -22.172 13.095 1.00 71.25 186 PRO A C 1
ATOM 1467 O O . PRO A 1 186 ? -8.327 -21.957 12.749 1.00 71.25 186 PRO A O 1
ATOM 1470 N N . GLU A 1 187 ? -10.272 -23.010 12.421 1.00 74.25 187 GLU A N 1
ATOM 1471 C CA . GLU A 1 187 ? -9.859 -23.733 11.212 1.00 74.25 187 GLU A CA 1
ATOM 1472 C C . GLU A 1 187 ? -9.664 -22.810 10.001 1.00 74.25 187 GLU A C 1
ATOM 1474 O O . GLU A 1 187 ? -8.717 -22.997 9.240 1.00 74.25 187 GLU A O 1
ATOM 1479 N N . GLU A 1 188 ? -10.504 -21.780 9.843 1.00 72.88 188 GLU A N 1
ATOM 1480 C CA . GLU A 1 188 ? -10.335 -20.762 8.796 1.00 72.88 188 GLU A CA 1
ATOM 1481 C C . GLU A 1 188 ? -9.140 -19.855 9.104 1.00 72.88 188 GLU A C 1
ATOM 1483 O O . GLU A 1 188 ? -8.424 -19.439 8.196 1.00 72.88 188 GLU A O 1
ATOM 1488 N N . LEU A 1 189 ? -8.863 -19.612 10.390 1.00 71.31 189 LEU A N 1
ATOM 1489 C CA . LEU A 1 189 ? -7.715 -18.811 10.816 1.00 71.31 189 LEU A CA 1
ATOM 1490 C C . LEU A 1 189 ? -6.365 -19.468 10.486 1.00 71.31 189 LEU A C 1
ATOM 1492 O O . LEU A 1 189 ? -5.386 -18.768 10.229 1.00 71.31 189 LEU A O 1
ATOM 1496 N N . LEU A 1 190 ? -6.312 -20.801 10.465 1.00 70.81 190 LEU A N 1
ATOM 1497 C CA . LEU A 1 190 ? -5.107 -21.566 10.127 1.00 70.81 190 LEU A CA 1
ATOM 1498 C C . LEU A 1 190 ? -4.809 -21.602 8.623 1.00 70.81 190 LEU A C 1
ATOM 1500 O O . LEU A 1 190 ? -3.680 -21.905 8.240 1.00 70.81 190 LEU A O 1
ATOM 1504 N N . GLN A 1 191 ? -5.793 -21.300 7.771 1.00 76.88 191 GLN A N 1
ATOM 1505 C CA . GLN A 1 191 ? -5.604 -21.256 6.317 1.00 76.88 191 GLN A CA 1
ATOM 1506 C C . GLN A 1 191 ? -4.875 -19.984 5.860 1.00 76.88 191 GLN A C 1
ATOM 1508 O O . GLN A 1 191 ? -4.291 -19.964 4.776 1.00 76.88 191 GLN A O 1
ATOM 1513 N N . PHE A 1 192 ? -4.862 -18.937 6.686 1.00 74.00 192 PHE A N 1
ATOM 1514 C CA . PHE A 1 192 ? -4.135 -17.704 6.404 1.00 74.00 192 PHE A CA 1
ATOM 1515 C C . PHE A 1 192 ? -2.630 -17.894 6.606 1.00 74.00 192 PHE A C 1
ATOM 1517 O O . PHE A 1 192 ? -2.171 -18.236 7.696 1.00 74.00 192 PHE A O 1
ATOM 1524 N N . GLN A 1 193 ? -1.838 -17.584 5.580 1.00 67.44 193 GLN A N 1
ATOM 1525 C CA . GLN A 1 193 ? -0.382 -17.760 5.623 1.00 67.44 193 GLN A CA 1
ATOM 1526 C C . GLN A 1 193 ? 0.302 -16.827 6.640 1.00 67.44 193 GLN A C 1
ATOM 1528 O O . GLN A 1 193 ? 1.324 -17.192 7.218 1.00 67.44 193 GLN A O 1
ATOM 1533 N N . GLY A 1 194 ? -0.275 -15.646 6.900 1.00 71.94 194 GLY A N 1
ATOM 1534 C CA . GLY A 1 194 ? 0.268 -14.640 7.822 1.00 71.94 194 GLY A CA 1
ATOM 1535 C C . GLY A 1 194 ? -0.476 -14.477 9.153 1.00 71.94 194 GLY A C 1
ATOM 1536 O O . GLY A 1 194 ? -0.030 -13.707 10.005 1.00 71.94 194 GLY A O 1
ATOM 1537 N N . ALA A 1 195 ? -1.603 -15.162 9.392 1.00 74.62 195 ALA A N 1
ATOM 1538 C CA . ALA A 1 195 ? -2.432 -14.865 10.571 1.00 74.62 195 ALA A CA 1
ATOM 1539 C C . ALA A 1 195 ? -1.686 -15.072 11.892 1.00 74.62 195 ALA A C 1
ATOM 1541 O O . ALA A 1 195 ? -1.842 -14.271 12.810 1.00 74.62 195 ALA A O 1
ATOM 1542 N N . ARG A 1 196 ? -0.817 -16.086 11.978 1.00 80.38 196 ARG A N 1
ATOM 1543 C CA . ARG A 1 196 ? -0.028 -16.343 13.187 1.00 80.38 196 ARG A CA 1
ATOM 1544 C C . ARG A 1 196 ? 0.869 -15.163 13.556 1.00 80.38 196 ARG A C 1
ATOM 1546 O O . ARG A 1 196 ? 0.837 -14.728 14.700 1.00 80.38 196 ARG A O 1
ATOM 1553 N N . THR A 1 197 ? 1.616 -14.613 12.600 1.00 85.69 197 THR A N 1
ATOM 1554 C CA . THR A 1 197 ? 2.503 -13.469 12.858 1.00 85.69 197 THR A CA 1
ATOM 1555 C C . THR A 1 197 ? 1.718 -12.221 13.249 1.00 85.69 197 THR A C 1
ATOM 1557 O O . THR A 1 197 ? 2.143 -11.465 14.120 1.00 85.69 197 THR A O 1
ATOM 1560 N N . HIS A 1 198 ? 0.542 -12.015 12.648 1.00 82.31 198 HIS A N 1
ATOM 1561 C CA . HIS A 1 198 ? -0.320 -10.888 12.998 1.00 82.31 198 HIS A CA 1
ATOM 1562 C C . HIS A 1 198 ? -0.934 -11.047 14.395 1.00 82.31 198 HIS A C 1
ATOM 1564 O O . HIS A 1 198 ? -0.973 -10.080 15.150 1.00 82.31 198 HIS A O 1
ATOM 1570 N N . LEU A 1 199 ? -1.343 -12.259 14.779 1.00 82.00 199 LEU A N 1
ATOM 1571 C CA . LEU A 1 199 ? -1.869 -12.548 16.115 1.00 82.00 199 LEU A CA 1
ATOM 1572 C C . LEU A 1 199 ? -0.786 -12.462 17.197 1.00 82.00 199 LEU A C 1
ATOM 1574 O O . LEU A 1 199 ? -1.020 -11.837 18.228 1.00 82.00 199 LEU A O 1
ATOM 1578 N N . GLU A 1 200 ? 0.410 -13.004 16.953 1.00 86.62 200 GLU A N 1
ATOM 1579 C CA . GLU A 1 200 ? 1.558 -12.869 17.863 1.00 86.62 200 GLU A CA 1
ATOM 1580 C C . GLU A 1 200 ? 1.921 -11.394 18.087 1.00 86.62 200 GLU A C 1
ATOM 1582 O O . GLU A 1 200 ? 2.206 -10.991 19.213 1.00 86.62 200 GLU A O 1
ATOM 1587 N N . GLY A 1 201 ? 1.830 -10.564 17.042 1.00 86.12 201 GLY A N 1
ATOM 1588 C CA . GLY A 1 201 ? 2.000 -9.118 17.162 1.00 86.12 201 GLY A CA 1
ATOM 1589 C C . GLY A 1 201 ? 0.868 -8.419 17.919 1.00 86.12 201 GLY A C 1
ATOM 1590 O O . GLY A 1 201 ? 1.095 -7.365 18.500 1.00 86.12 201 GLY A O 1
ATOM 1591 N N . LEU A 1 202 ? -0.344 -8.979 17.938 1.00 87.38 202 LEU A N 1
ATOM 1592 C CA . LEU A 1 202 ? -1.525 -8.352 18.533 1.00 87.38 202 LEU A CA 1
ATOM 1593 C C . LEU A 1 202 ? -1.632 -8.601 20.047 1.00 87.38 202 LEU A C 1
ATOM 1595 O O . LEU A 1 202 ? -2.051 -7.691 20.769 1.00 87.38 202 LEU A O 1
ATOM 1599 N N . ILE A 1 203 ? -1.207 -9.782 20.516 1.00 87.81 203 ILE A N 1
ATOM 1600 C CA . ILE A 1 203 ? -1.328 -10.227 21.917 1.00 87.81 203 ILE A CA 1
ATOM 1601 C C . ILE A 1 203 ? -0.694 -9.237 22.919 1.00 87.81 203 ILE A C 1
ATOM 1603 O O . ILE A 1 203 ? -1.407 -8.787 23.823 1.00 87.81 203 ILE A O 1
ATOM 1607 N N . PRO A 1 204 ? 0.572 -8.792 22.762 1.00 91.69 204 PRO A N 1
ATOM 1608 C CA . PRO A 1 204 ? 1.203 -7.914 23.751 1.00 91.69 204 PRO A CA 1
ATOM 1609 C C . PRO A 1 204 ? 0.499 -6.558 23.882 1.00 91.69 204 PRO A C 1
ATOM 1611 O O . PRO A 1 204 ? 0.416 -5.980 24.966 1.00 91.69 204 PRO A O 1
ATOM 1614 N N . TYR A 1 205 ? -0.038 -6.031 22.776 1.00 89.25 205 TYR A N 1
ATOM 1615 C CA . TYR A 1 205 ? -0.781 -4.772 22.802 1.00 89.25 205 TYR A CA 1
ATOM 1616 C C . TYR A 1 205 ? -2.158 -4.947 23.438 1.00 89.25 205 TYR A C 1
ATOM 1618 O O . TYR A 1 205 ? -2.569 -4.080 24.207 1.00 89.25 205 TYR A O 1
ATOM 1626 N N . THR A 1 206 ? -2.861 -6.055 23.175 1.00 89.94 206 THR A N 1
ATOM 1627 C CA . THR A 1 206 ? -4.128 -6.344 23.866 1.00 89.94 206 THR A CA 1
ATOM 1628 C C . THR A 1 206 ? -3.950 -6.486 25.368 1.00 89.94 206 THR A C 1
ATOM 1630 O O . THR A 1 206 ? -4.727 -5.892 26.109 1.00 89.94 206 THR A O 1
ATOM 1633 N N . GLU A 1 207 ? -2.910 -7.190 25.821 1.00 92.19 207 GLU A N 1
ATOM 1634 C CA . GLU A 1 207 ? -2.608 -7.340 27.249 1.00 92.19 207 GLU A CA 1
ATOM 1635 C C . GLU A 1 207 ? -2.338 -5.979 27.891 1.00 92.19 207 GLU A C 1
ATOM 1637 O O . GLU A 1 207 ? -2.942 -5.627 28.902 1.00 92.19 207 GLU A O 1
ATOM 1642 N N . ARG A 1 208 ? -1.526 -5.142 27.238 1.00 91.06 208 ARG A N 1
ATOM 1643 C CA . ARG A 1 208 ? -1.234 -3.790 27.721 1.00 91.06 208 ARG A CA 1
ATOM 1644 C C . ARG A 1 208 ? -2.479 -2.905 27.816 1.00 91.06 208 ARG A C 1
ATOM 1646 O O . ARG A 1 208 ? -2.602 -2.111 28.752 1.00 91.06 208 ARG A O 1
ATOM 1653 N N . HIS A 1 209 ? -3.390 -2.991 26.847 1.00 88.56 209 HIS A N 1
ATOM 1654 C CA . HIS A 1 209 ? -4.651 -2.244 26.896 1.00 88.56 209 HIS A CA 1
ATOM 1655 C C . HIS A 1 209 ? -5.585 -2.792 27.976 1.00 88.56 209 HIS A C 1
ATOM 1657 O O . HIS A 1 209 ? -6.223 -1.995 28.660 1.00 88.56 209 HIS A O 1
ATOM 1663 N N . MET A 1 210 ? -5.616 -4.111 28.177 1.00 91.50 210 MET A N 1
ATOM 1664 C CA . MET A 1 210 ? -6.388 -4.745 29.245 1.00 91.50 210 MET A CA 1
ATOM 1665 C C . MET A 1 210 ? -5.899 -4.290 30.622 1.00 91.50 210 MET A C 1
ATOM 1667 O O . MET A 1 210 ? -6.688 -3.768 31.403 1.00 91.50 210 MET A O 1
ATOM 1671 N N . GLU A 1 211 ? -4.588 -4.330 30.875 1.00 93.50 211 GLU A N 1
ATOM 1672 C CA . GLU A 1 211 ? -4.011 -3.814 32.121 1.00 93.50 211 GLU A CA 1
ATOM 1673 C C . GLU A 1 211 ? -4.356 -2.338 32.358 1.00 93.50 211 GLU A C 1
ATOM 1675 O O . GLU A 1 211 ? -4.570 -1.903 33.492 1.00 93.50 211 GLU A O 1
ATOM 1680 N N . ARG A 1 212 ? -4.384 -1.528 31.292 1.00 90.69 212 ARG A N 1
ATOM 1681 C CA . ARG A 1 212 ? -4.779 -0.120 31.390 1.00 90.69 212 ARG A CA 1
ATOM 1682 C C . ARG A 1 212 ? -6.246 0.012 31.795 1.00 90.69 212 ARG A C 1
ATOM 1684 O O . ARG A 1 212 ? -6.553 0.859 32.633 1.00 90.69 212 ARG A O 1
ATOM 1691 N N . ILE A 1 213 ? -7.132 -0.790 31.207 1.00 90.94 213 ILE A N 1
ATOM 1692 C CA . ILE A 1 213 ? -8.558 -0.822 31.552 1.00 90.94 213 ILE A CA 1
ATOM 1693 C C . ILE A 1 213 ? -8.740 -1.279 33.002 1.00 90.94 213 ILE A C 1
ATOM 1695 O O . ILE A 1 213 ? -9.484 -0.634 33.734 1.00 90.94 213 ILE A O 1
ATOM 1699 N N . ASP A 1 214 ? -8.003 -2.291 33.459 1.00 93.69 214 ASP A N 1
ATOM 1700 C CA . ASP A 1 214 ? -8.066 -2.777 34.842 1.00 93.69 214 ASP A CA 1
ATOM 1701 C C . ASP A 1 214 ? -7.661 -1.698 35.852 1.00 93.69 214 ASP A C 1
ATOM 1703 O O . ASP A 1 214 ? -8.341 -1.492 36.859 1.00 93.69 214 ASP A O 1
ATOM 1707 N N . ARG A 1 215 ? -6.599 -0.935 35.563 1.00 94.12 215 ARG A N 1
ATOM 1708 C CA . ARG A 1 215 ? -6.197 0.211 36.399 1.00 94.12 215 ARG A CA 1
ATOM 1709 C C . ARG A 1 215 ? -7.266 1.306 36.425 1.00 94.12 215 ARG A C 1
ATOM 1711 O O . ARG A 1 215 ? -7.511 1.891 37.479 1.00 94.12 215 ARG A O 1
ATOM 1718 N N . LEU A 1 216 ? -7.919 1.585 35.293 1.00 92.44 216 LEU A N 1
ATOM 1719 C CA . LEU A 1 216 ? -9.030 2.545 35.232 1.00 92.44 216 LEU A CA 1
ATOM 1720 C C . LEU A 1 216 ? -10.253 2.047 36.010 1.00 92.44 216 LEU A C 1
ATOM 1722 O O . LEU A 1 216 ? -10.899 2.832 36.702 1.00 92.44 216 LEU A O 1
ATOM 1726 N N . LEU A 1 217 ? -10.542 0.749 35.948 1.00 93.69 217 LEU A N 1
ATOM 1727 C CA . LEU A 1 217 ? -11.615 0.122 36.709 1.00 93.69 217 LEU A CA 1
ATOM 1728 C C . LEU A 1 217 ? -11.333 0.249 38.211 1.00 93.69 217 LEU A C 1
ATOM 1730 O O . LEU A 1 217 ? -12.192 0.740 38.941 1.00 93.69 217 LEU A O 1
ATOM 1734 N N . GLN A 1 218 ? -10.119 -0.067 38.669 1.00 93.69 218 GLN A N 1
ATOM 1735 C CA . GLN A 1 218 ? -9.697 0.144 40.062 1.00 93.69 218 GLN A CA 1
ATOM 1736 C C . GLN A 1 218 ? -9.833 1.611 40.496 1.00 93.69 218 GLN A C 1
ATOM 1738 O O . GLN A 1 218 ? -10.361 1.888 41.571 1.00 93.69 218 GLN A O 1
ATOM 1743 N N . ALA A 1 219 ? -9.436 2.562 39.645 1.00 92.88 219 ALA A N 1
ATOM 1744 C CA . ALA A 1 219 ? -9.627 3.985 39.920 1.00 92.88 219 ALA A CA 1
ATOM 1745 C C . ALA A 1 219 ? -11.117 4.370 40.005 1.00 92.88 219 ALA A C 1
ATOM 1747 O O . ALA A 1 219 ? -11.497 5.164 40.861 1.00 92.88 219 ALA A O 1
ATOM 1748 N N . SER A 1 220 ? -11.991 3.773 39.186 1.00 95.56 220 SER A N 1
ATOM 1749 C CA . SER A 1 220 ? -13.441 4.008 39.270 1.00 95.56 220 SER A CA 1
ATOM 1750 C C . SER A 1 220 ? -14.054 3.491 40.581 1.00 95.56 220 SER A C 1
ATOM 1752 O O . SER A 1 220 ? -14.992 4.095 41.104 1.00 95.56 220 SER A O 1
ATOM 1754 N N . MET A 1 221 ? -13.483 2.434 41.181 1.00 92.62 221 MET A N 1
ATOM 1755 C CA . MET A 1 221 ? -13.924 1.936 42.490 1.00 92.62 221 MET A CA 1
ATOM 1756 C C . MET A 1 221 ? -13.734 2.980 43.598 1.00 92.62 221 MET A C 1
ATOM 1758 O O . MET A 1 221 ? -14.524 3.014 44.540 1.00 92.62 221 MET A O 1
ATOM 1762 N N . PHE A 1 222 ? -12.745 3.874 43.480 1.00 93.06 222 PHE A N 1
ATOM 1763 C CA . PHE A 1 222 ? -12.574 4.988 44.417 1.00 93.06 222 PHE A CA 1
ATOM 1764 C C . PHE A 1 222 ? -13.781 5.934 44.408 1.00 93.06 222 PHE A C 1
ATOM 1766 O O . PHE A 1 222 ? -14.179 6.440 45.453 1.00 93.06 222 PHE A O 1
ATOM 1773 N N . LEU A 1 223 ? -14.413 6.132 43.250 1.00 91.50 223 LEU A N 1
ATOM 1774 C CA . LEU A 1 223 ? -15.602 6.969 43.130 1.00 91.50 223 LEU A CA 1
ATOM 1775 C C . LEU A 1 223 ? -16.811 6.321 43.816 1.00 91.50 223 LEU A C 1
ATOM 1777 O O . LEU A 1 223 ? -17.529 6.998 44.550 1.00 91.50 223 LEU A O 1
ATOM 1781 N N . ASN A 1 224 ? -16.967 4.999 43.684 1.00 89.75 224 ASN A N 1
ATOM 1782 C CA . ASN A 1 224 ? -17.943 4.235 44.468 1.00 89.75 224 ASN A CA 1
ATOM 1783 C C . ASN A 1 224 ? -17.671 4.347 45.972 1.00 89.75 224 ASN A C 1
ATOM 1785 O O . ASN A 1 224 ? -18.596 4.562 46.750 1.00 89.75 224 ASN A O 1
ATOM 1789 N N . TYR A 1 225 ? -16.406 4.260 46.388 1.00 91.44 225 TYR A N 1
ATOM 1790 C CA . TYR A 1 225 ? -16.019 4.448 47.785 1.00 91.44 225 TYR A CA 1
ATOM 1791 C C . TYR A 1 225 ? -16.353 5.860 48.297 1.00 91.44 225 TYR A C 1
ATOM 1793 O O . TYR A 1 225 ? -16.949 5.999 49.366 1.00 91.44 225 TYR A O 1
ATOM 1801 N N . MET A 1 226 ? -16.033 6.908 47.530 1.00 92.31 226 MET A N 1
ATOM 1802 C CA . MET A 1 226 ? -16.391 8.290 47.868 1.00 92.31 226 MET A CA 1
ATOM 1803 C C . MET A 1 226 ? -17.904 8.477 47.963 1.00 92.31 226 MET A C 1
ATOM 1805 O O . MET A 1 226 ? -18.386 9.088 48.914 1.00 92.31 226 MET A O 1
ATOM 1809 N N . TRP A 1 227 ? -18.660 7.925 47.014 1.00 90.00 227 TRP A N 1
ATOM 1810 C CA . TRP A 1 227 ? -20.118 7.968 47.037 1.00 90.00 227 TRP A CA 1
ATOM 1811 C C . TRP A 1 227 ? -20.683 7.265 48.274 1.00 90.00 227 TRP A C 1
ATOM 1813 O O . TRP A 1 227 ? -21.525 7.830 48.971 1.00 90.00 227 TRP A O 1
ATOM 1823 N N . GLN A 1 228 ? -20.164 6.081 48.612 1.00 89.50 228 GLN A N 1
ATOM 1824 C CA . GLN A 1 228 ? -20.540 5.344 49.818 1.00 89.50 228 GLN A CA 1
ATOM 1825 C C . GLN A 1 228 ? -20.291 6.187 51.079 1.00 89.50 228 GLN A C 1
ATOM 1827 O O . GLN A 1 228 ? -21.162 6.288 51.942 1.00 89.50 228 GLN A O 1
ATOM 1832 N N . LYS A 1 229 ? -19.123 6.836 51.181 1.00 86.31 229 LYS A N 1
ATOM 1833 C CA . LYS A 1 229 ? -18.762 7.679 52.331 1.00 86.31 229 LYS A CA 1
ATOM 1834 C C . LYS A 1 229 ? -19.595 8.961 52.416 1.00 86.31 229 LYS A C 1
ATOM 1836 O O . LYS A 1 229 ? -20.028 9.309 53.511 1.00 86.31 229 LYS A O 1
ATOM 1841 N N . MET A 1 230 ? -19.885 9.621 51.294 1.00 84.38 230 MET A N 1
ATOM 1842 C CA . MET A 1 230 ? -20.783 10.785 51.262 1.00 84.38 230 MET A CA 1
ATOM 1843 C C . MET A 1 230 ? -22.227 10.411 51.610 1.00 84.38 230 MET A C 1
ATOM 1845 O O . MET A 1 230 ? -22.897 11.150 52.326 1.00 84.38 230 MET A O 1
ATOM 1849 N N . ARG A 1 231 ? -22.703 9.242 51.174 1.00 79.06 231 ARG A N 1
ATOM 1850 C CA . ARG A 1 231 ? -24.031 8.730 51.532 1.00 79.06 231 ARG A CA 1
ATOM 1851 C C . ARG A 1 231 ? -24.148 8.416 53.025 1.00 79.06 231 ARG A C 1
ATOM 1853 O O . ARG A 1 231 ? -25.173 8.723 53.623 1.00 79.06 231 ARG A O 1
ATOM 1860 N N . VAL A 1 232 ? -23.103 7.851 53.634 1.00 64.62 232 VAL A N 1
ATOM 1861 C CA . VAL A 1 232 ? -23.044 7.629 55.091 1.00 64.62 232 VAL A CA 1
ATOM 1862 C C . VAL A 1 232 ? -23.000 8.962 55.848 1.00 64.62 232 VAL A C 1
ATOM 1864 O O . VAL A 1 232 ? -23.704 9.112 56.840 1.00 64.62 232 VAL A O 1
ATOM 1867 N N . ALA A 1 233 ? -22.271 9.965 55.348 1.00 59.59 233 ALA A N 1
ATOM 1868 C CA . ALA A 1 233 ? -22.257 11.307 55.936 1.00 59.59 233 ALA A CA 1
ATOM 1869 C C . ALA A 1 233 ? -23.609 12.044 55.807 1.00 59.59 233 ALA A C 1
ATOM 1871 O O . ALA A 1 233 ? -23.994 12.770 56.717 1.00 59.59 233 ALA A O 1
ATOM 1872 N N . GLY A 1 234 ? -24.356 11.830 54.718 1.00 56.31 234 GLY A N 1
ATOM 1873 C CA . GLY A 1 234 ? -25.707 12.377 54.529 1.00 56.31 234 GLY A CA 1
ATOM 1874 C C . GLY A 1 234 ? -26.800 11.668 55.339 1.00 56.31 234 GLY A C 1
ATOM 1875 O O . GLY A 1 234 ? -27.844 12.259 55.599 1.00 56.31 234 GLY A O 1
ATOM 1876 N N . ALA A 1 235 ? -26.563 10.422 55.762 1.00 48.91 235 ALA A N 1
ATOM 1877 C CA . ALA A 1 235 ? -27.443 9.675 56.664 1.00 48.91 235 ALA A CA 1
ATOM 1878 C C . ALA A 1 235 ? -27.123 9.911 58.156 1.00 48.91 235 ALA A C 1
ATOM 1880 O O . ALA A 1 235 ? -27.928 9.571 59.021 1.00 48.91 235 ALA A O 1
ATOM 1881 N N . ALA A 1 236 ? -25.984 10.535 58.473 1.00 42.03 236 ALA A N 1
ATOM 1882 C CA . ALA A 1 236 ? -25.539 10.816 59.838 1.00 42.03 236 ALA A CA 1
ATOM 1883 C C . ALA A 1 236 ? -26.207 12.063 60.459 1.00 42.03 236 ALA A C 1
ATOM 1885 O O . ALA A 1 236 ? -25.553 12.879 61.105 1.00 42.03 236 ALA A O 1
ATOM 1886 N N . SER A 1 237 ? -27.523 12.208 60.286 1.00 46.28 237 SER A N 1
ATOM 1887 C CA . SER A 1 237 ? -28.354 13.082 61.128 1.00 46.28 237 SER A CA 1
ATOM 1888 C C . SER A 1 237 ? -29.482 12.339 61.845 1.00 46.28 237 SER A C 1
ATOM 1890 O O . SER A 1 237 ? -30.351 12.974 62.441 1.00 46.28 237 SER A O 1
ATOM 1892 N N . SER A 1 238 ? -29.450 11.003 61.885 1.00 41.69 238 SER A N 1
ATOM 1893 C CA . SER A 1 238 ? -30.260 10.267 62.851 1.00 41.69 238 SER A CA 1
ATOM 1894 C C . SER A 1 238 ? -29.669 8.900 63.208 1.00 41.69 238 SER A C 1
ATOM 1896 O O . SER A 1 238 ? -29.759 7.957 62.427 1.00 41.69 238 SER A O 1
ATOM 1898 N N . VAL A 1 239 ? -29.224 8.830 64.465 1.00 38.75 239 VAL A N 1
ATOM 1899 C CA . VAL A 1 239 ? -29.130 7.654 65.345 1.00 38.75 239 VAL A CA 1
ATOM 1900 C C . VAL A 1 239 ? -27.823 6.853 65.302 1.00 38.75 239 VAL A C 1
ATOM 1902 O O . VAL A 1 239 ? -27.483 6.198 64.321 1.00 38.75 239 VAL A O 1
ATOM 1905 N N . ASP A 1 240 ? -27.149 6.910 66.454 1.00 43.00 240 ASP A N 1
ATOM 1906 C CA . ASP A 1 240 ? -26.056 6.065 66.925 1.00 43.00 240 ASP A CA 1
ATOM 1907 C C . ASP A 1 240 ? -26.302 4.570 66.686 1.00 43.00 240 ASP A C 1
ATOM 1909 O O . ASP A 1 240 ? -27.356 4.042 67.052 1.00 43.00 240 ASP A O 1
ATOM 1913 N N . GLN A 1 241 ? -25.277 3.879 66.189 1.00 37.62 241 GLN A N 1
ATOM 1914 C CA . GLN A 1 241 ? -24.887 2.561 66.688 1.00 37.62 241 GLN A CA 1
ATOM 1915 C C . GLN A 1 241 ? -23.480 2.223 66.190 1.00 37.62 241 GLN A C 1
ATOM 1917 O O . GLN A 1 241 ? -23.234 2.085 64.992 1.00 37.62 241 GLN A O 1
ATOM 1922 N N . ASP A 1 242 ? -22.562 2.142 67.150 1.00 44.28 242 ASP A N 1
ATOM 1923 C CA . ASP A 1 242 ? -21.242 1.547 67.011 1.00 44.28 242 ASP A CA 1
ATOM 1924 C C . ASP A 1 242 ? -21.381 0.085 66.565 1.00 44.28 242 ASP A C 1
ATOM 1926 O O . ASP A 1 242 ? -22.046 -0.686 67.251 1.00 44.28 242 ASP A O 1
ATOM 1930 N N . GLU A 1 243 ? -20.715 -0.317 65.480 1.00 39.00 243 GLU A N 1
ATOM 1931 C CA . GLU A 1 243 ? -20.282 -1.707 65.309 1.00 39.00 243 GLU A CA 1
ATOM 1932 C C . GLU A 1 243 ? -18.857 -1.767 64.742 1.00 39.00 243 GLU A C 1
ATOM 1934 O O . GLU A 1 243 ? -18.482 -1.054 63.805 1.00 39.00 243 GLU A O 1
ATOM 1939 N N . GLU A 1 244 ? -18.055 -2.606 65.398 1.00 39.19 244 GLU A N 1
ATOM 1940 C CA . GLU A 1 244 ? -16.637 -2.866 65.176 1.00 39.19 244 GLU A CA 1
ATOM 1941 C C . GLU A 1 244 ? -16.339 -3.312 63.736 1.00 39.19 244 GLU A C 1
ATOM 1943 O O . GLU A 1 244 ? -16.989 -4.191 63.172 1.00 39.19 244 GLU A O 1
ATOM 1948 N N . MET A 1 245 ? -15.298 -2.725 63.137 1.00 39.88 245 MET A N 1
ATOM 1949 C CA . MET A 1 245 ? -14.784 -3.132 61.830 1.00 39.88 245 MET A CA 1
ATOM 1950 C C . MET A 1 245 ? -13.745 -4.243 62.014 1.00 39.88 245 MET A C 1
ATOM 1952 O O . MET A 1 245 ? -12.572 -3.975 62.282 1.00 39.88 245 MET A O 1
ATOM 1956 N N . ASP A 1 246 ? -14.182 -5.487 61.848 1.00 30.78 246 ASP A N 1
ATOM 1957 C CA . ASP A 1 246 ? -13.315 -6.661 61.819 1.00 30.78 246 ASP A CA 1
ATOM 1958 C C . ASP A 1 246 ? -12.487 -6.665 60.518 1.00 30.78 246 ASP A C 1
ATOM 1960 O O . ASP A 1 246 ? -13.020 -6.617 59.405 1.00 30.78 246 ASP A O 1
ATOM 1964 N N . THR A 1 247 ? -11.159 -6.676 60.645 1.00 48.12 247 THR A N 1
ATOM 1965 C CA . THR A 1 247 ? -10.224 -6.687 59.511 1.00 48.12 247 THR A CA 1
ATOM 1966 C C . THR A 1 247 ? -9.699 -8.102 59.281 1.00 48.12 247 THR A C 1
ATOM 1968 O O . THR A 1 247 ? -8.723 -8.529 59.888 1.00 48.12 247 THR A O 1
ATOM 1971 N N . THR A 1 248 ? -10.310 -8.841 58.351 1.00 39.19 248 THR A N 1
ATOM 1972 C CA . THR A 1 248 ? -9.691 -10.041 57.760 1.00 39.19 248 THR A CA 1
ATOM 1973 C C . THR A 1 248 ? -9.856 -10.049 56.234 1.00 39.19 248 THR A C 1
ATOM 1975 O O . THR A 1 248 ? -10.945 -9.770 55.729 1.00 39.19 248 THR A O 1
ATOM 1978 N N . PRO A 1 249 ? -8.791 -10.326 55.454 1.00 35.28 249 PRO A N 1
ATOM 1979 C CA . PRO A 1 249 ? -8.876 -10.389 54.003 1.00 35.28 249 PRO A CA 1
ATOM 1980 C C . PRO A 1 249 ? -9.330 -11.792 53.584 1.00 35.28 249 PRO A C 1
ATOM 1982 O O . PRO A 1 249 ? -8.652 -12.779 53.864 1.00 35.28 249 PRO A O 1
ATOM 1985 N N . LEU A 1 250 ? -10.459 -11.896 52.884 1.00 32.81 250 LEU A N 1
ATOM 1986 C CA . LEU A 1 250 ? -10.881 -13.154 52.270 1.00 32.81 250 LEU A CA 1
ATOM 1987 C C . LEU A 1 250 ? -10.341 -13.249 50.844 1.00 32.81 250 LEU A C 1
ATOM 1989 O O . LEU A 1 250 ? -10.892 -12.721 49.881 1.00 32.81 250 LEU A O 1
ATOM 1993 N N . THR A 1 251 ? -9.226 -13.961 50.737 1.00 31.56 251 THR A N 1
ATOM 1994 C CA . THR A 1 251 ? -8.819 -14.684 49.537 1.00 31.56 251 THR A CA 1
ATOM 1995 C C . THR A 1 251 ? -9.844 -15.756 49.153 1.00 31.56 251 THR A C 1
ATOM 1997 O O . THR A 1 251 ? -10.371 -16.452 50.015 1.00 31.56 251 THR A O 1
ATOM 2000 N N . GLN A 1 252 ? -9.953 -15.956 47.837 1.00 32.31 252 GLN A N 1
ATOM 2001 C CA . GLN A 1 252 ? -10.410 -17.158 47.126 1.00 32.31 252 GLN A CA 1
ATOM 2002 C C . GLN A 1 252 ? -11.914 -17.345 46.830 1.00 32.31 252 GLN A C 1
ATOM 2004 O O . GLN A 1 252 ? -12.709 -17.785 47.648 1.00 32.31 252 GLN A O 1
ATOM 2009 N N . THR A 1 253 ? -12.198 -17.134 45.535 1.00 32.41 253 THR A N 1
ATOM 2010 C CA . THR A 1 253 ? -12.937 -18.020 44.609 1.00 32.41 253 THR A CA 1
ATOM 2011 C C . THR A 1 253 ? -14.419 -18.307 44.867 1.00 32.41 253 THR A C 1
ATOM 2013 O O . THR A 1 253 ? -14.796 -19.015 45.792 1.00 32.41 253 THR A O 1
ATOM 2016 N N . GLN A 1 254 ? -15.244 -17.838 43.923 1.00 32.25 254 GLN A N 1
ATOM 2017 C CA . GLN A 1 254 ? -16.622 -18.282 43.692 1.00 32.25 254 GLN A CA 1
ATOM 2018 C C . GLN A 1 254 ? -16.710 -19.804 43.424 1.00 32.25 254 GLN A C 1
ATO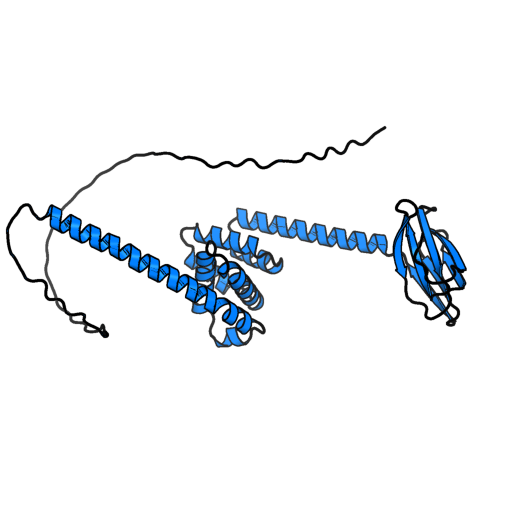M 2020 O O . GLN A 1 254 ? -15.720 -20.428 43.037 1.00 32.25 254 GLN A O 1
ATOM 2025 N N . PRO A 1 255 ? -17.923 -20.379 43.518 1.00 32.38 255 PRO A N 1
ATOM 2026 C CA . PRO A 1 255 ? -18.745 -20.450 42.311 1.00 32.38 255 PRO A CA 1
ATOM 2027 C C . PRO A 1 255 ? -20.154 -19.866 42.503 1.00 32.38 255 PRO A C 1
ATOM 2029 O O . PRO A 1 255 ? -20.907 -20.238 43.399 1.00 32.38 255 PRO A O 1
ATOM 2032 N N . LEU A 1 256 ? -20.501 -18.955 41.593 1.00 37.09 256 LEU A N 1
ATOM 2033 C CA . LEU A 1 256 ? -21.859 -18.564 41.227 1.00 37.09 256 LEU A CA 1
ATOM 2034 C C . LEU A 1 256 ? -22.577 -19.799 40.671 1.00 37.09 256 LEU A C 1
ATOM 2036 O O . LEU A 1 256 ? -22.169 -20.246 39.614 1.00 37.09 256 LEU A O 1
ATOM 2040 N N . PHE A 1 257 ? -23.584 -20.344 41.363 1.00 27.42 257 PHE A N 1
ATOM 2041 C CA . PHE A 1 257 ? -24.792 -20.992 40.809 1.00 27.42 257 PHE A CA 1
ATOM 2042 C C . PHE A 1 257 ? -25.600 -21.639 41.950 1.00 27.42 257 PHE A C 1
ATOM 2044 O O . PHE A 1 257 ? -25.268 -22.722 42.423 1.00 27.42 257 PHE A O 1
ATOM 2051 N N . PHE A 1 258 ? -26.709 -21.011 42.348 1.00 25.14 258 PHE A N 1
ATOM 2052 C CA . PHE A 1 258 ? -27.878 -21.738 42.847 1.00 25.14 258 PHE A CA 1
ATOM 2053 C C . PHE A 1 258 ? -29.141 -20.942 42.497 1.00 25.14 258 PHE A C 1
ATOM 2055 O O . PHE A 1 258 ? -29.329 -19.813 42.945 1.00 25.14 258 PHE A O 1
ATOM 2062 N N . MET A 1 259 ? -29.961 -21.518 41.618 1.00 29.80 259 MET A N 1
ATOM 2063 C CA . MET A 1 259 ? -31.335 -21.091 41.371 1.00 29.80 259 MET A CA 1
ATOM 2064 C C . MET A 1 259 ? -32.178 -21.510 42.568 1.00 29.80 259 MET A C 1
ATOM 2066 O O . MET A 1 259 ? -32.136 -22.681 42.933 1.00 29.80 259 MET A O 1
ATOM 2070 N N . ASP A 1 260 ? -33.024 -20.616 43.076 1.00 30.22 260 ASP A N 1
ATOM 2071 C CA . ASP A 1 260 ? -34.309 -21.084 43.573 1.00 30.22 260 ASP A CA 1
ATOM 2072 C C . ASP A 1 260 ? -35.458 -20.113 43.300 1.00 30.22 260 ASP A C 1
ATOM 2074 O O . ASP A 1 260 ? -35.331 -18.887 43.346 1.00 30.22 260 ASP A O 1
ATOM 2078 N N . LYS A 1 261 ? -36.575 -20.735 42.937 1.00 28.62 261 LYS A N 1
ATOM 2079 C CA . LYS A 1 261 ? -37.902 -20.163 42.730 1.00 28.62 261 LYS A CA 1
ATOM 2080 C C . LYS A 1 261 ? -38.531 -19.911 44.100 1.00 28.62 261 LYS A C 1
ATOM 2082 O O . LYS A 1 261 ? -38.502 -20.806 44.926 1.00 28.62 261 LYS A O 1
ATOM 2087 N N . ASP A 1 262 ? -39.228 -18.788 44.283 1.00 29.78 262 ASP A N 1
ATOM 2088 C CA . ASP A 1 262 ? -40.684 -18.820 44.505 1.00 29.78 262 ASP A CA 1
ATOM 2089 C C . ASP A 1 262 ? -41.330 -17.435 44.737 1.00 29.78 262 ASP A C 1
ATOM 2091 O O . ASP A 1 262 ? -40.953 -16.649 45.596 1.00 29.78 262 ASP A O 1
ATOM 2095 N N . LYS A 1 263 ? -42.361 -17.191 43.917 1.00 29.19 263 LYS A N 1
ATOM 2096 C CA . LYS A 1 263 ? -43.688 -16.608 44.200 1.00 29.19 263 LYS A CA 1
ATOM 2097 C C . LYS A 1 263 ? -43.888 -15.499 45.267 1.00 29.19 263 LYS A C 1
ATOM 2099 O O . LYS A 1 263 ? -44.021 -15.770 46.451 1.00 29.19 263 LYS A O 1
ATOM 2104 N N . ALA A 1 264 ? -44.335 -14.350 44.737 1.00 27.00 264 ALA A N 1
ATOM 2105 C CA . ALA A 1 264 ? -45.742 -13.880 44.720 1.00 27.00 264 ALA A CA 1
ATOM 2106 C C . ALA A 1 264 ? -46.171 -12.674 45.591 1.00 27.00 264 ALA A C 1
ATOM 2108 O O . ALA A 1 264 ? -46.041 -12.684 46.808 1.00 27.00 264 ALA A O 1
ATOM 2109 N N . LYS A 1 265 ? -46.925 -11.791 44.897 1.00 28.00 265 LYS A N 1
ATOM 2110 C CA . LYS A 1 265 ? -47.861 -10.721 45.332 1.00 28.00 265 LYS A CA 1
ATOM 2111 C C . LYS A 1 265 ? -47.204 -9.454 45.903 1.00 28.00 265 LYS A C 1
ATOM 2113 O O . LYS A 1 265 ? -46.380 -9.544 46.790 1.00 28.00 265 LYS A O 1
ATOM 2118 N N . GLY A 1 266 ? -47.558 -8.237 45.496 1.00 25.00 266 GLY A N 1
ATOM 2119 C CA . GLY A 1 266 ? -48.607 -7.733 44.605 1.00 25.00 266 GLY A CA 1
ATOM 2120 C C . GLY A 1 266 ? -48.949 -6.284 44.997 1.00 25.00 266 GLY A C 1
ATOM 2121 O O . GLY A 1 266 ? -48.786 -5.948 46.165 1.00 25.00 266 GLY A O 1
ATOM 2122 N N . SER A 1 267 ? -49.507 -5.508 44.051 1.00 24.20 267 SER A N 1
ATOM 2123 C CA . SER A 1 267 ? -50.176 -4.196 44.251 1.00 24.20 267 SER A CA 1
ATOM 2124 C C . SER A 1 267 ? -49.226 -3.017 44.541 1.00 24.20 267 SER A C 1
ATOM 2126 O O . SER A 1 267 ? -48.288 -3.178 45.304 1.00 24.20 267 SER A O 1
ATOM 2128 N N . SER A 1 268 ? -49.369 -1.791 44.033 1.00 25.81 268 SER A N 1
ATOM 2129 C CA . SER A 1 268 ? -50.372 -1.068 43.221 1.00 25.81 268 SER A CA 1
ATOM 2130 C C . SER A 1 268 ? -49.830 0.355 43.010 1.00 25.81 268 SER A C 1
ATOM 2132 O O . SER A 1 268 ? -49.174 0.833 43.930 1.00 25.81 268 SER A O 1
ATOM 2134 N N . ASP A 1 269 ? -50.217 1.002 41.898 1.00 27.80 269 ASP A N 1
ATOM 2135 C CA . ASP A 1 269 ? -50.435 2.460 41.723 1.00 27.80 269 ASP A CA 1
ATOM 2136 C C . ASP A 1 269 ? -49.252 3.427 42.014 1.00 27.80 269 ASP A C 1
ATOM 2138 O O . ASP A 1 269 ? -48.421 3.206 42.876 1.00 27.80 269 ASP A O 1
ATOM 2142 N N . ASP A 1 270 ? -49.054 4.571 41.361 1.00 30.33 270 ASP A N 1
ATOM 2143 C CA . ASP A 1 270 ? -49.868 5.368 40.452 1.00 30.33 270 ASP A CA 1
ATOM 2144 C C . ASP A 1 270 ? -48.934 6.405 39.770 1.00 30.33 270 ASP A C 1
ATOM 2146 O O . ASP A 1 270 ? -48.013 6.925 40.390 1.00 30.33 270 ASP A O 1
ATOM 2150 N N . ARG A 1 271 ? -49.260 6.743 38.516 1.00 29.03 271 ARG A N 1
ATOM 2151 C CA . ARG A 1 271 ? -49.306 8.099 37.913 1.00 29.03 271 ARG A CA 1
ATOM 2152 C C . ARG A 1 271 ? -48.121 9.090 37.909 1.00 29.03 271 ARG A C 1
ATOM 2154 O O . ARG A 1 271 ? -47.715 9.610 38.937 1.00 29.03 271 ARG A O 1
ATOM 2161 N N . ARG A 1 272 ? -47.964 9.622 36.675 1.00 29.16 272 ARG A N 1
ATOM 2162 C CA . ARG A 1 272 ? -47.683 11.023 36.252 1.00 29.16 272 ARG A CA 1
ATOM 2163 C C . ARG A 1 272 ? -46.254 11.505 36.532 1.00 29.16 272 ARG A C 1
ATOM 2165 O O . ARG A 1 272 ? -45.743 11.323 37.616 1.00 29.16 272 ARG A O 1
ATOM 2172 N N . GLY A 1 273 ? -45.553 12.165 35.621 1.00 26.66 273 GLY A N 1
ATOM 2173 C CA . GLY A 1 273 ? -45.921 12.864 34.392 1.00 26.66 273 GLY A CA 1
ATOM 2174 C C . GLY A 1 273 ? -45.026 14.104 34.290 1.00 26.66 273 GLY A C 1
ATOM 2175 O O . GLY A 1 273 ? -44.643 14.626 35.334 1.00 26.66 273 GLY A O 1
ATOM 2176 N N . ASN A 1 274 ? -44.794 14.577 33.058 1.00 29.44 274 ASN A N 1
ATOM 2177 C CA . ASN A 1 274 ? -44.199 15.877 32.711 1.00 29.44 274 ASN A CA 1
ATOM 2178 C C . ASN A 1 274 ? -42.720 16.078 33.083 1.00 29.44 274 ASN A C 1
ATOM 2180 O O . ASN A 1 274 ? -42.244 15.567 34.084 1.00 29.44 274 ASN A O 1
ATOM 2184 N N . ASP A 1 275 ? -41.926 16.900 32.411 1.00 29.31 275 ASP A N 1
ATOM 2185 C CA . ASP A 1 275 ? -41.924 17.601 31.118 1.00 29.31 275 ASP A CA 1
ATOM 2186 C C . ASP A 1 275 ? -40.631 18.446 31.176 1.00 29.31 275 ASP A C 1
ATOM 2188 O O . ASP A 1 275 ? -40.252 18.858 32.273 1.00 29.31 275 ASP A O 1
ATOM 2192 N N . SER A 1 276 ? -40.087 18.834 30.015 1.00 29.88 276 SER A N 1
ATOM 2193 C CA . SER A 1 276 ? -39.197 20.009 29.833 1.00 29.88 276 SER A CA 1
ATOM 2194 C C . SER A 1 276 ? -37.778 19.913 30.423 1.00 29.88 276 SER A C 1
ATOM 2196 O O . SER A 1 276 ? -37.549 19.227 31.407 1.00 29.88 276 SER A O 1
ATOM 2198 N N . ASP A 1 277 ? -36.757 20.646 29.996 1.00 28.81 277 ASP A N 1
ATOM 2199 C CA . ASP A 1 277 ? -36.385 21.454 28.823 1.00 28.81 277 ASP A CA 1
ATOM 2200 C C . ASP A 1 277 ? -35.026 22.091 29.212 1.00 28.81 277 ASP A C 1
ATOM 2202 O O . ASP A 1 277 ? -34.751 22.251 30.403 1.00 28.81 277 ASP A O 1
ATOM 2206 N N . GLY A 1 278 ? -34.217 22.489 28.227 1.00 27.02 278 GLY A N 1
ATOM 2207 C CA . GLY A 1 278 ? -33.037 23.355 28.392 1.00 27.02 278 GLY A CA 1
ATOM 2208 C C . GLY A 1 278 ? -31.772 22.668 28.935 1.00 27.02 278 GLY A C 1
ATOM 2209 O O . GLY A 1 278 ? -31.819 21.844 29.835 1.00 27.02 278 GLY A O 1
ATOM 2210 N N . GLY A 1 279 ? -30.564 22.942 28.455 1.00 26.53 279 GLY A N 1
ATOM 2211 C CA . GLY A 1 279 ? -30.086 24.009 27.585 1.00 26.53 279 GLY A CA 1
ATOM 2212 C C . GLY A 1 279 ? -28.677 24.397 28.050 1.00 26.53 279 GLY A C 1
ATOM 2213 O O . GLY A 1 279 ? -28.503 24.620 29.238 1.00 26.53 279 GLY A O 1
ATOM 2214 N N . GLN A 1 280 ? -27.748 24.464 27.088 1.00 30.16 280 GLN A N 1
ATOM 2215 C CA . GLN A 1 280 ? -26.496 25.248 27.048 1.00 30.16 280 GLN A CA 1
ATOM 2216 C C . GLN A 1 280 ? -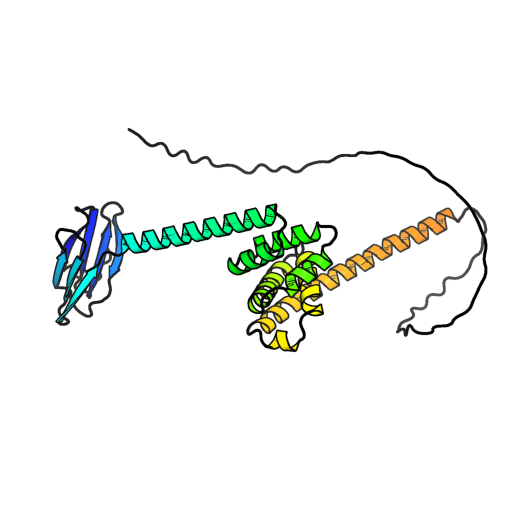25.388 24.982 28.090 1.00 30.16 280 GLN A C 1
ATOM 2218 O O . GLN A 1 280 ? -25.634 24.853 29.280 1.00 30.16 280 GLN A O 1
ATOM 2223 N N . ASP A 1 281 ? -24.155 24.843 27.586 1.00 30.20 281 ASP A N 1
ATOM 2224 C CA . ASP A 1 281 ? -22.985 25.695 27.901 1.00 30.20 281 ASP A CA 1
ATOM 2225 C C . ASP A 1 281 ? -21.724 25.016 27.314 1.00 30.20 281 ASP A C 1
ATOM 2227 O O . ASP A 1 281 ? -21.445 23.852 27.594 1.00 30.20 281 ASP A O 1
ATOM 2231 N N . GLU A 1 282 ? -21.179 25.552 26.218 1.00 31.52 282 GLU A N 1
ATOM 2232 C CA . GLU A 1 282 ? -20.040 26.493 26.130 1.00 31.52 282 GLU A CA 1
ATOM 2233 C C . GLU A 1 282 ? -18.671 25.786 25.988 1.00 31.52 282 GLU A C 1
ATOM 2235 O O . GLU A 1 282 ? -18.279 24.942 26.793 1.00 31.52 282 GLU A O 1
ATOM 2240 N N . ASP A 1 283 ? -17.970 26.140 24.901 1.00 35.25 283 ASP A N 1
ATOM 2241 C CA . ASP A 1 283 ? -16.586 25.770 24.560 1.00 35.25 283 ASP A CA 1
ATOM 2242 C C . ASP A 1 283 ? -15.568 26.377 25.565 1.00 35.25 283 ASP A C 1
ATOM 2244 O O . ASP A 1 283 ? -15.956 27.191 26.407 1.00 35.25 283 ASP A O 1
ATOM 2248 N N . PRO A 1 284 ? -14.250 26.060 25.495 1.00 41.56 284 PRO A N 1
ATOM 2249 C CA . PRO A 1 284 ? -13.395 26.776 24.534 1.00 41.56 284 PRO A CA 1
ATOM 2250 C C . PRO A 1 284 ? -12.166 26.010 23.976 1.00 41.56 284 PRO A C 1
ATOM 2252 O O . PRO A 1 284 ? -11.622 25.093 24.585 1.00 41.56 284 PRO A O 1
ATOM 2255 N N . ASP A 1 285 ? -11.706 26.522 22.829 1.00 29.56 285 ASP A N 1
ATOM 2256 C CA . ASP A 1 285 ? -10.320 26.631 22.335 1.00 29.56 285 ASP A CA 1
ATOM 2257 C C . ASP A 1 285 ? -9.458 25.381 22.062 1.00 29.56 285 ASP A C 1
ATOM 2259 O O . ASP A 1 285 ? -8.982 24.711 22.975 1.00 29.56 285 ASP A O 1
ATOM 2263 N N . CYS A 1 286 ? -9.092 25.189 20.782 1.00 27.41 286 CYS A N 1
ATOM 2264 C CA . CYS A 1 286 ? -7.689 25.267 20.330 1.00 27.41 286 CYS A CA 1
ATOM 2265 C C . CYS A 1 286 ? -7.612 25.202 18.785 1.00 27.41 286 CYS A C 1
ATOM 2267 O O . CYS A 1 286 ? -7.526 24.119 18.203 1.00 27.41 286 CYS A O 1
ATOM 2269 N N . CYS A 1 287 ? -7.621 26.356 18.112 1.00 28.58 287 CYS A N 1
ATOM 2270 C CA . CYS A 1 287 ? -7.187 26.470 16.717 1.00 28.58 287 CYS A CA 1
ATOM 2271 C C . CYS A 1 287 ? -5.719 26.905 16.703 1.00 28.58 287 CYS A C 1
ATOM 2273 O O . CYS A 1 287 ? -5.379 27.995 17.157 1.00 28.58 287 CYS A O 1
ATOM 2275 N N . ARG A 1 288 ? -4.850 26.031 16.199 1.00 30.78 288 ARG A N 1
ATOM 2276 C CA . ARG A 1 288 ? -3.445 26.317 15.920 1.00 30.78 288 ARG A CA 1
ATOM 2277 C C . ARG A 1 288 ? -3.316 26.418 14.403 1.00 30.78 288 ARG A C 1
ATOM 2279 O O . ARG A 1 288 ? -3.489 25.423 13.707 1.00 30.78 288 ARG A O 1
ATOM 2286 N N . GLU A 1 289 ? -3.118 27.639 13.927 1.00 30.09 289 GLU A N 1
ATOM 2287 C CA . GLU A 1 289 ? -2.804 27.960 12.537 1.00 30.09 289 GLU A CA 1
ATOM 2288 C C . GLU A 1 289 ? -1.365 27.504 12.242 1.00 30.09 289 GLU A C 1
ATOM 2290 O O . GLU A 1 289 ? -0.434 27.905 12.940 1.00 30.09 289 GLU A O 1
ATOM 2295 N N . GLU A 1 290 ? -1.187 26.652 11.233 1.00 33.88 290 GLU A N 1
ATOM 2296 C CA . GLU A 1 290 ? 0.109 26.345 10.620 1.00 33.88 290 GLU A CA 1
ATOM 2297 C C . GLU A 1 290 ? -0.007 26.624 9.111 1.00 33.88 290 GLU A C 1
ATOM 2299 O O . GLU A 1 290 ? -0.686 25.913 8.379 1.00 33.88 290 GLU A O 1
ATOM 2304 N N . GLU A 1 291 ? 0.576 27.763 8.730 1.00 32.00 291 GLU A N 1
ATOM 2305 C CA . GLU A 1 291 ? 1.339 28.074 7.510 1.00 32.00 291 GLU A CA 1
ATOM 2306 C C . GLU A 1 291 ? 0.947 27.372 6.188 1.00 32.00 291 GLU A C 1
ATOM 2308 O O . GLU A 1 291 ? 1.369 26.255 5.896 1.00 32.00 291 GLU A O 1
ATOM 2313 N N . GLU A 1 292 ? 0.241 28.103 5.313 1.00 33.50 292 GLU A N 1
ATOM 2314 C CA . GLU A 1 292 ? 0.217 27.844 3.866 1.00 33.50 292 GLU A CA 1
ATOM 2315 C C . GLU A 1 292 ? 1.350 28.624 3.174 1.00 33.50 292 GLU A C 1
ATOM 2317 O O . GLU A 1 292 ? 1.354 29.857 3.122 1.00 33.50 292 GLU A O 1
ATOM 2322 N N . GLU A 1 293 ? 2.313 27.892 2.616 1.00 31.19 293 GLU A N 1
ATOM 2323 C CA . GLU A 1 293 ? 3.359 28.406 1.733 1.00 31.19 293 GLU A CA 1
ATOM 2324 C C . GLU A 1 293 ? 2.814 28.467 0.292 1.00 31.19 293 GLU A C 1
ATOM 2326 O O . GLU A 1 293 ? 2.600 27.451 -0.371 1.00 31.19 293 GLU A O 1
ATOM 2331 N N . VAL A 1 294 ? 2.544 29.680 -0.196 1.00 34.78 294 VAL A N 1
ATOM 2332 C CA . VAL A 1 294 ? 2.063 29.931 -1.561 1.00 34.78 294 VAL A CA 1
ATOM 2333 C C . VAL A 1 294 ? 3.259 30.002 -2.512 1.00 34.78 294 VAL A C 1
ATOM 2335 O O . VAL A 1 294 ? 3.954 31.016 -2.582 1.00 34.78 294 VAL A O 1
ATOM 2338 N N . VAL A 1 295 ? 3.486 28.941 -3.288 1.00 34.38 295 VAL A N 1
ATOM 2339 C CA . VAL A 1 295 ? 4.408 28.961 -4.434 1.00 34.38 295 VAL A CA 1
ATOM 2340 C C . VAL A 1 295 ? 3.666 29.531 -5.643 1.00 34.38 295 VAL A C 1
ATOM 2342 O O . VAL A 1 295 ? 2.886 28.845 -6.303 1.00 34.38 295 VAL A O 1
ATOM 2345 N N . ALA A 1 296 ? 3.904 30.810 -5.934 1.00 33.47 296 ALA A N 1
ATOM 2346 C CA . ALA A 1 296 ? 3.456 31.445 -7.166 1.00 33.47 296 ALA A CA 1
ATOM 2347 C C . ALA A 1 296 ? 4.374 31.043 -8.332 1.00 33.47 296 ALA A C 1
ATOM 2349 O O . ALA A 1 296 ? 5.556 31.382 -8.372 1.00 33.47 296 ALA A O 1
ATOM 2350 N N . VAL A 1 297 ? 3.799 30.323 -9.293 1.00 35.00 297 VAL A N 1
ATOM 2351 C CA . VAL A 1 297 ? 4.345 30.115 -10.635 1.00 35.00 297 VAL A CA 1
ATOM 2352 C C . VAL A 1 297 ? 3.905 31.303 -11.489 1.00 35.00 297 VAL A C 1
ATOM 2354 O O . VAL A 1 297 ? 2.728 31.405 -11.826 1.00 35.00 297 VAL A O 1
ATOM 2357 N N . GLU A 1 298 ? 4.830 32.189 -11.859 1.00 36.66 298 GLU A N 1
ATOM 2358 C 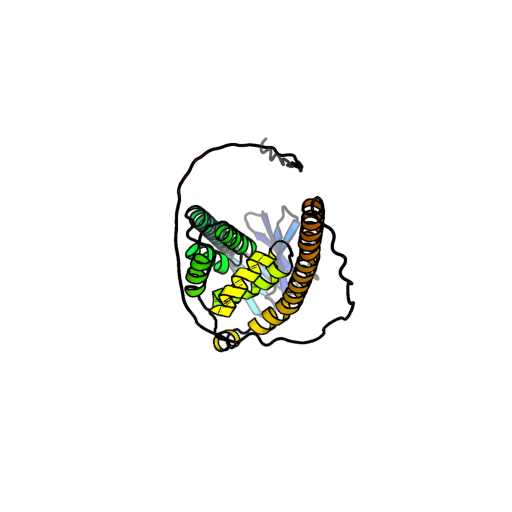CA . GLU A 1 298 ? 4.604 33.162 -12.933 1.00 36.66 298 GLU A CA 1
ATOM 2359 C C . GLU A 1 298 ? 5.347 32.739 -14.201 1.00 36.66 298 GLU A C 1
ATOM 2361 O O . GLU A 1 298 ? 6.573 32.723 -14.300 1.00 36.66 298 GLU A O 1
ATOM 2366 N N . THR A 1 299 ? 4.537 32.383 -15.188 1.00 43.72 299 THR A N 1
ATOM 2367 C CA . THR A 1 299 ? 4.860 32.319 -16.606 1.00 43.72 299 THR A CA 1
ATOM 2368 C C . THR A 1 299 ? 4.856 33.721 -17.220 1.00 43.72 299 THR A C 1
ATOM 2370 O O . THR A 1 299 ? 3.875 34.442 -17.058 1.00 43.72 299 THR A O 1
ATOM 2373 N N . GLY A 1 300 ? 5.851 34.028 -18.058 1.00 42.44 300 GLY A N 1
ATOM 2374 C CA . GLY A 1 300 ? 5.661 34.885 -19.237 1.00 42.44 300 GLY A CA 1
ATOM 2375 C C . GLY A 1 300 ? 6.362 36.246 -19.241 1.00 42.44 300 GLY A C 1
ATOM 2376 O O . GLY A 1 300 ? 5.835 37.217 -18.711 1.00 42.44 300 GLY A O 1
ATOM 2377 N N . ALA A 1 301 ? 7.484 36.319 -19.962 1.00 41.78 301 ALA A N 1
ATOM 2378 C CA . ALA A 1 301 ? 7.720 37.208 -21.111 1.00 41.78 301 ALA A CA 1
ATOM 2379 C C . ALA A 1 301 ? 9.042 36.817 -21.790 1.00 41.78 301 ALA A C 1
ATOM 2381 O O . ALA A 1 301 ? 10.038 36.620 -21.060 1.00 41.78 301 ALA A O 1
#

Radius of gyration: 36.23 Å; chains: 1; bounding box: 87×61×106 Å

Sequence (301 aa):
FEGHDASVLKVIFVSRGSQLLTSGSDGLVKLWTIKTNECVKTLDAHQDKVWGLHGSHKDDKIVTGSADSNIIVWEDVTEVELAEEQAKQEDQILKQQELSNLLHEKKYVKALGLAISLDQPHTVLTVIKAIRQSEHSRDLLESTLLKLRVDQKEALLRYCVVWNTNARNCLDAQSVLQVLLTHLPPEELLQFQGARTHLEGLIPYTERHMERIDRLLQASMFLNYMWQKMRVAGAASSVDQDEEMDTTPLTQTQPLFFMDKDKAKGSSDDRRGNDSDGGQDEDPDCCREEEEEVVAVETGA

InterPro domains:
  IPR001680 WD40 repeat [PF00400] (1-32)
  IPR001680 WD40 repeat [PF00400] (38-74)
  IPR001680 WD40 repeat [PS50082] (1-42)
  IPR001680 WD40 repeat [PS50082] (43-75)
  IPR001680 WD40 repeat [SM00320] (1-33)
  IPR001680 WD40 repeat [SM00320] (36-75)
  IPR013934 U3 small nucleolar RNA-associated protein 13, C-terminal [PF08625] (96-230)
  IPR015943 WD40/YVTN repeat-like-containing domain superfamily [G3DSA:2.130.10.10] (1-146)
  IPR036322 WD40-repeat-containing domain superfamily [SSF50978] (1-76)

Foldseek 3Di:
DDDAPADWQDKDAADPRQKIWIFGQCQWIWIAGPVVRDTPDIDRDGPGGWNDWDADPNNQWIWIQGPVRDIDIDGDCPVVVVVVVVVVVVVLVVLVVVLVVCVVVLVLLVNLQSCLVNLPLVSNLVSLVVLVVDPCNLVVLLVSVVPDDLVSLLSLLQSLLVQLVDPVSPVSSVSNVVSCVVPDDVVSCVVDPCSVVSVVSNVVSVVVVVVVVVVVVVVVVVVVVVVVVVVVVVVPPDDDDDDDDDDDDDDDDDDDDDDDDDDDDDDDDDDDDDDDDDDDDDDDDDDDDDDDDDDDDDDDD

pLDDT: mean 73.4, std 22.48, range [24.2, 95.75]